Protein AF-A0A1J5ESA5-F1 (afdb_monomer_lite)

Secondary structure (DSSP, 8-state):
--EEEES-SS-SEEE-TT--S-EEESEEEE----GGGTTSS--SEEE-TT--S--EEES-EEES-SS-SEE-TT--S--EEES-EEESTT--TT--TT------SEE---TT-----EEES-EEES-SSEEEE-TT--S--EEES-EEESSSEEEEE--S-PPTT---EEES-EEES-SB--EE-TT-EEES-TTTTT----GGGBSB--GGGGGSPP-TTSPPP--SBTPBPTT-TTTT-SPP-SS--SSSSPPSSS-PPPS--------SPPPTT---------TT--PPPP--

Structure (mmCIF, N/CA/C/O backbone):
data_AF-A0A1J5ESA5-F1
#
_entry.id   AF-A0A1J5ESA5-F1
#
loop_
_atom_site.group_PDB
_atom_site.id
_atom_site.type_symbol
_atom_site.label_atom_id
_atom_site.label_alt_id
_atom_site.label_comp_id
_atom_site.label_asym_id
_atom_site.label_entity_id
_atom_site.label_seq_id
_atom_site.pdbx_PDB_ins_code
_atom_site.Cartn_x
_atom_site.Cartn_y
_atom_site.Cartn_z
_atom_site.occupancy
_atom_site.B_iso_or_equiv
_atom_site.auth_seq_id
_atom_site.auth_comp_id
_atom_site.auth_asym_id
_atom_site.auth_atom_id
_atom_site.pdbx_PDB_model_num
ATOM 1 N N . MET A 1 1 ? -15.479 -4.410 -13.260 1.00 64.00 1 MET A N 1
ATOM 2 C CA . MET A 1 1 ? -14.010 -4.238 -13.336 1.00 64.00 1 MET A CA 1
ATOM 3 C C . MET A 1 1 ? -13.746 -3.329 -14.510 1.00 64.00 1 MET A C 1
ATOM 5 O O . MET A 1 1 ? -14.294 -3.621 -15.567 1.00 64.00 1 MET A O 1
ATOM 9 N N . ASP A 1 2 ? -12.956 -2.273 -14.334 1.00 85.00 2 ASP A N 1
ATOM 10 C CA . ASP A 1 2 ? -12.770 -1.281 -15.403 1.00 85.00 2 ASP A CA 1
ATOM 11 C C . ASP A 1 2 ? -11.576 -1.636 -16.294 1.00 85.00 2 ASP A C 1
ATOM 13 O O . ASP A 1 2 ? -11.647 -1.475 -17.510 1.00 85.00 2 ASP A O 1
ATOM 17 N N . CYS A 1 3 ? -10.500 -2.177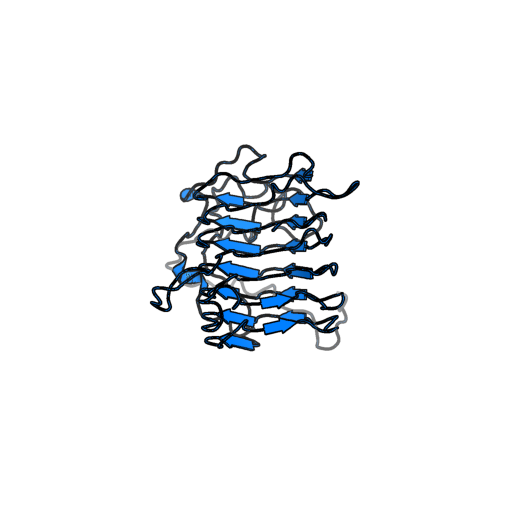 -15.712 1.00 94.00 3 CYS A N 1
ATOM 18 C CA . CYS A 1 3 ? -9.356 -2.680 -16.467 1.00 94.00 3 CYS A CA 1
ATOM 19 C C . CYS A 1 3 ? -8.572 -3.769 -15.716 1.00 94.00 3 CYS A C 1
ATOM 21 O O . CYS A 1 3 ? -8.687 -3.893 -14.496 1.00 94.00 3 CYS A O 1
ATOM 23 N N . ALA A 1 4 ? -7.797 -4.578 -16.446 1.00 97.81 4 ALA A N 1
ATOM 24 C CA . ALA A 1 4 ? -6.895 -5.570 -15.866 1.00 97.81 4 ALA A CA 1
ATOM 25 C C . ALA A 1 4 ? -5.585 -5.686 -16.660 1.00 97.81 4 ALA A C 1
ATOM 27 O O . ALA A 1 4 ? -5.620 -5.720 -17.889 1.00 97.81 4 ALA A O 1
ATOM 28 N N . PHE A 1 5 ? -4.454 -5.794 -15.958 1.00 98.69 5 PHE A N 1
ATOM 29 C CA . PHE A 1 5 ? -3.115 -5.954 -16.533 1.00 98.69 5 PHE A CA 1
ATOM 30 C C . PHE A 1 5 ? -2.434 -7.174 -15.916 1.00 98.69 5 PHE A C 1
ATOM 32 O O . PHE A 1 5 ? -1.975 -7.126 -14.778 1.00 98.69 5 PHE A O 1
ATOM 39 N N . PHE A 1 6 ? -2.391 -8.292 -16.632 1.00 98.56 6 PHE A N 1
ATOM 40 C CA . PHE A 1 6 ? -1.933 -9.540 -16.031 1.00 98.56 6 PHE A CA 1
ATOM 41 C C . PHE A 1 6 ? -1.111 -10.406 -16.967 1.00 98.56 6 PHE A C 1
ATOM 43 O O . PHE A 1 6 ? -1.233 -10.309 -18.186 1.00 98.56 6 PHE A O 1
ATOM 50 N N . GLU A 1 7 ? -0.275 -11.259 -16.368 1.00 98.38 7 GLU A N 1
ATOM 51 C CA . GLU A 1 7 ? 0.606 -12.197 -17.078 1.00 98.38 7 GLU A CA 1
ATOM 52 C C . GLU A 1 7 ? 1.533 -11.521 -18.107 1.00 98.38 7 GLU A C 1
ATOM 54 O O . GLU A 1 7 ? 2.023 -12.153 -19.052 1.00 98.38 7 GLU A O 1
ATOM 59 N N . ASN A 1 8 ? 1.825 -10.233 -17.896 1.00 98.75 8 ASN A N 1
ATOM 60 C CA . ASN A 1 8 ? 2.745 -9.472 -18.726 1.00 98.75 8 ASN A CA 1
ATOM 61 C C . ASN A 1 8 ? 4.198 -9.878 -18.457 1.00 98.75 8 ASN A C 1
ATOM 63 O O . ASN A 1 8 ? 4.533 -10.494 -17.444 1.00 98.75 8 ASN A O 1
ATOM 67 N N . ARG A 1 9 ? 5.080 -9.523 -19.398 1.00 98.38 9 ARG A N 1
ATOM 68 C CA . ARG A 1 9 ? 6.529 -9.794 -19.328 1.00 98.38 9 ARG A CA 1
ATOM 69 C C . ARG A 1 9 ? 7.331 -8.682 -18.634 1.00 98.38 9 ARG A C 1
ATOM 71 O O . ARG A 1 9 ? 8.553 -8.640 -18.767 1.00 98.38 9 ARG A O 1
ATOM 78 N N . ASN A 1 10 ? 6.626 -7.763 -17.982 1.00 98.62 10 ASN A N 1
ATOM 79 C CA . ASN A 1 10 ? 7.115 -6.687 -17.126 1.00 98.62 10 ASN A CA 1
ATOM 80 C C . ASN A 1 10 ? 5.923 -6.139 -16.309 1.00 98.62 10 ASN A C 1
ATOM 82 O O . ASN A 1 10 ? 4.844 -6.729 -16.383 1.00 98.62 10 ASN A O 1
ATOM 86 N N . THR A 1 11 ? 6.095 -5.029 -15.587 1.00 98.88 11 THR A N 1
ATOM 87 C CA . THR A 1 11 ? 5.041 -4.325 -14.839 1.00 98.88 11 THR A CA 1
ATOM 88 C C . THR A 1 11 ? 3.732 -4.197 -15.619 1.00 98.88 11 THR A C 1
ATOM 90 O O . THR A 1 11 ? 3.741 -3.878 -16.810 1.00 98.88 11 THR A O 1
ATOM 93 N N . GLY A 1 12 ? 2.602 -4.451 -14.951 1.00 98.88 12 GLY A N 1
ATOM 94 C CA . GLY A 1 12 ? 1.285 -4.477 -15.594 1.00 98.88 12 GLY A CA 1
ATOM 95 C C . GLY A 1 12 ? 0.857 -3.125 -16.171 1.00 98.88 12 GLY A C 1
ATOM 96 O O . GLY A 1 12 ? 0.524 -3.033 -17.353 1.00 98.88 12 GLY A O 1
ATOM 97 N N . LEU A 1 13 ? 0.893 -2.070 -15.354 1.00 98.81 13 LEU A N 1
ATOM 98 C CA . LEU A 1 13 ? 0.733 -0.684 -15.803 1.00 98.81 13 LEU A CA 1
ATOM 99 C C . LEU A 1 13 ? 1.814 0.184 -15.172 1.00 98.81 13 LEU A C 1
ATOM 101 O O . LEU A 1 13 ? 1.932 0.242 -13.951 1.00 98.81 13 LEU A O 1
ATOM 105 N N . GLU A 1 14 ? 2.557 0.903 -16.005 1.00 98.88 14 GLU A N 1
ATOM 106 C CA . GLU A 1 14 ? 3.590 1.843 -15.577 1.00 98.88 14 GLU A CA 1
ATOM 107 C C . GLU A 1 14 ? 3.231 3.258 -16.048 1.00 98.88 14 GLU A C 1
ATOM 109 O O . GLU A 1 14 ? 2.870 3.462 -17.211 1.00 98.88 14 GLU A O 1
ATOM 114 N N . ILE A 1 15 ? 3.324 4.233 -15.144 1.00 98.81 15 ILE A N 1
ATOM 115 C CA . ILE A 1 15 ? 3.232 5.660 -15.454 1.00 98.81 15 ILE A CA 1
ATOM 116 C C . ILE A 1 15 ? 4.636 6.225 -15.282 1.00 98.81 15 ILE A C 1
ATOM 118 O O . ILE A 1 15 ? 5.195 6.181 -14.193 1.00 98.81 15 ILE A O 1
ATOM 122 N N . ASN A 1 16 ? 5.205 6.725 -16.375 1.00 98.25 16 ASN A N 1
ATOM 123 C CA . ASN A 1 16 ? 6.588 7.184 -16.462 1.00 98.25 16 ASN A CA 1
ATOM 124 C C . ASN A 1 16 ? 6.692 8.236 -17.586 1.00 98.25 16 ASN A C 1
ATOM 126 O O . ASN A 1 16 ? 5.711 8.503 -18.288 1.00 98.25 16 ASN A O 1
ATOM 130 N N . LYS A 1 17 ? 7.869 8.836 -17.788 1.00 98.31 17 LYS A N 1
ATOM 131 C CA . LYS A 1 17 ? 8.199 9.737 -18.910 1.00 98.31 17 LYS A CA 1
ATOM 132 C C . LYS A 1 17 ? 7.205 10.889 -19.090 1.00 98.31 17 LYS A C 1
ATOM 134 O O . LYS A 1 17 ? 6.765 11.186 -20.200 1.00 98.31 17 LYS A O 1
ATOM 139 N N . GLY A 1 18 ? 6.860 11.538 -17.983 1.00 98.19 18 GLY A N 1
ATOM 140 C CA . GLY A 1 18 ? 5.991 12.709 -17.928 1.00 98.19 18 GLY A CA 1
ATOM 141 C C . GLY A 1 18 ? 4.496 12.406 -17.836 1.00 98.19 18 GLY A C 1
ATOM 142 O O . GLY A 1 18 ? 3.709 13.351 -17.781 1.00 98.19 18 GLY A O 1
ATOM 143 N N . GLY A 1 19 ? 4.082 11.132 -17.794 1.00 98.62 19 GLY A N 1
ATOM 144 C CA . GLY A 1 19 ? 2.693 10.760 -17.511 1.00 98.62 19 GLY A CA 1
ATOM 145 C C . GLY A 1 19 ? 2.229 11.346 -16.173 1.00 98.62 19 GLY A C 1
ATOM 146 O O . GLY A 1 19 ? 2.874 11.135 -15.149 1.00 98.62 19 GLY A O 1
ATOM 147 N N . ASN A 1 20 ? 1.151 12.127 -16.191 1.00 98.56 20 ASN A N 1
ATOM 148 C CA . ASN A 1 20 ? 0.685 12.927 -15.057 1.00 98.56 20 ASN A CA 1
ATOM 149 C C . ASN A 1 20 ? -0.849 12.977 -15.019 1.00 98.56 20 ASN A C 1
ATOM 151 O O . ASN A 1 20 ? -1.498 12.626 -16.007 1.00 98.56 20 ASN A O 1
ATOM 155 N N . HIS A 1 21 ? -1.421 13.391 -13.885 1.00 98.56 21 HIS A N 1
ATOM 156 C CA . HIS A 1 21 ? -2.869 13.506 -13.641 1.00 98.56 21 HIS A CA 1
ATOM 157 C C . HIS A 1 21 ? -3.676 12.269 -14.075 1.00 98.56 21 HIS A C 1
ATOM 159 O O . HIS A 1 21 ? -4.832 12.368 -14.495 1.00 98.56 21 HIS A O 1
ATOM 165 N N . THR A 1 22 ? -3.060 11.089 -13.999 1.00 98.50 22 THR A N 1
ATOM 166 C CA . THR A 1 22 ? -3.684 9.836 -14.413 1.00 98.50 22 THR A CA 1
ATOM 167 C C . THR A 1 22 ? -4.435 9.231 -13.237 1.00 98.50 22 THR A C 1
ATOM 169 O O . THR A 1 22 ? -3.852 8.946 -12.191 1.00 98.50 22 THR A O 1
ATOM 172 N N . LEU A 1 23 ? -5.735 9.006 -13.420 1.00 98.62 23 LEU A N 1
ATOM 173 C CA . LEU A 1 23 ? -6.562 8.255 -12.483 1.00 98.62 23 LEU A CA 1
ATOM 174 C C . LEU A 1 23 ? -6.672 6.802 -12.949 1.00 98.62 23 LEU A C 1
ATOM 176 O O . LEU A 1 23 ? -7.347 6.512 -13.937 1.00 98.62 23 LEU A O 1
ATOM 180 N N . VAL A 1 24 ? -6.069 5.888 -12.197 1.00 98.75 24 VAL A N 1
ATOM 181 C CA . VAL A 1 24 ? -6.267 4.445 -12.355 1.00 98.75 24 VAL A CA 1
ATOM 182 C C . VAL A 1 24 ? -7.304 4.007 -11.329 1.00 98.75 24 VAL A C 1
ATOM 184 O O . VAL A 1 24 ? -7.075 4.091 -10.125 1.00 98.75 24 VAL A O 1
ATOM 187 N N . LYS A 1 25 ? -8.478 3.572 -11.787 1.00 98.25 25 LYS A N 1
ATOM 188 C CA . LYS A 1 25 ? -9.606 3.270 -10.903 1.00 98.25 25 LYS A CA 1
ATOM 189 C C . LYS A 1 25 ? -10.172 1.886 -11.177 1.00 98.25 25 LYS A C 1
ATOM 191 O O . LYS A 1 25 ? -10.423 1.552 -12.327 1.00 98.25 25 LYS A O 1
ATOM 196 N N . ARG A 1 26 ? -10.427 1.116 -10.112 1.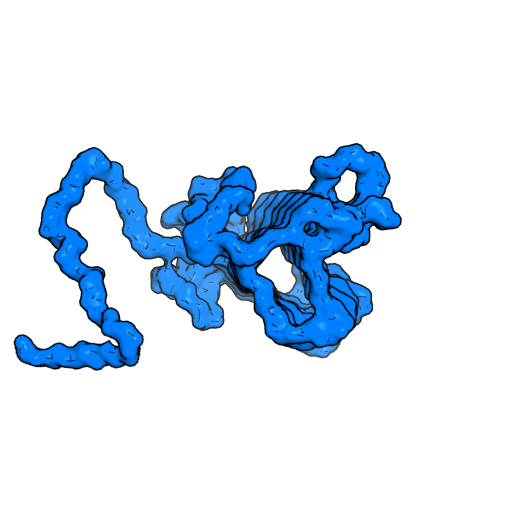00 98.19 26 ARG A N 1
ATOM 197 C CA . ARG A 1 26 ? -11.076 -0.210 -10.166 1.00 98.19 26 ARG A CA 1
ATOM 198 C C . ARG A 1 26 ? -10.387 -1.190 -11.117 1.00 98.19 26 ARG A C 1
ATOM 200 O O . ARG A 1 26 ? -11.051 -1.968 -11.815 1.00 98.19 26 ARG A O 1
ATOM 207 N N . CYS A 1 27 ? -9.058 -1.151 -11.117 1.00 98.56 27 CYS A N 1
ATOM 208 C CA . CYS A 1 27 ? -8.242 -2.012 -11.953 1.00 98.56 27 CYS A CA 1
ATOM 209 C C . CYS A 1 27 ? -7.492 -3.070 -11.153 1.00 98.56 27 CYS A C 1
ATOM 211 O O . CYS A 1 27 ? -7.135 -2.873 -9.991 1.00 98.56 27 CYS A O 1
ATOM 213 N N . ASP A 1 28 ? -7.266 -4.202 -11.802 1.00 98.88 28 ASP A N 1
ATOM 214 C CA . ASP A 1 28 ? -6.541 -5.338 -11.250 1.00 98.88 28 ASP A CA 1
ATOM 215 C C . ASP A 1 28 ? -5.210 -5.513 -11.984 1.00 98.88 28 ASP A C 1
ATOM 217 O O . ASP A 1 28 ? -5.168 -5.427 -13.208 1.00 98.88 28 ASP A O 1
ATOM 221 N N . SER A 1 29 ? -4.117 -5.760 -11.267 1.00 98.88 29 SER A N 1
ATOM 222 C CA . SER A 1 29 ? -2.824 -6.053 -11.888 1.00 98.88 29 SER A CA 1
ATOM 223 C C . SER A 1 29 ? -2.136 -7.224 -11.206 1.00 98.88 29 SER A C 1
ATOM 225 O O . SER A 1 29 ? -1.842 -7.162 -10.011 1.00 98.88 29 SER A O 1
ATOM 227 N N . TYR A 1 30 ? -1.939 -8.328 -11.924 1.00 98.88 30 TYR A N 1
ATOM 228 C CA . TYR A 1 30 ? -1.552 -9.578 -11.277 1.00 98.88 30 TYR A CA 1
ATOM 229 C C . TYR A 1 30 ? -0.723 -10.517 -12.135 1.00 98.88 30 TYR A C 1
ATOM 231 O O . TYR A 1 30 ? -0.843 -10.552 -13.356 1.00 98.88 30 TYR A O 1
ATOM 239 N N . ARG A 1 31 ? 0.090 -11.349 -11.477 1.00 98.75 31 ARG A N 1
ATOM 240 C CA . ARG A 1 31 ? 0.927 -12.365 -12.141 1.00 98.75 31 ARG A CA 1
ATOM 241 C C . ARG A 1 31 ? 1.825 -11.806 -13.241 1.00 98.75 31 ARG A C 1
ATOM 243 O O . ARG A 1 31 ? 2.158 -12.509 -14.193 1.00 98.75 31 ARG A O 1
ATOM 250 N N . ASN A 1 32 ? 2.220 -10.546 -13.124 1.00 98.94 32 ASN A N 1
ATOM 251 C CA . ASN A 1 32 ? 3.225 -9.969 -13.999 1.00 98.94 32 ASN A CA 1
ATOM 252 C C . ASN A 1 32 ? 4.607 -10.487 -13.575 1.00 98.94 32 ASN A C 1
ATOM 254 O O . ASN A 1 32 ? 4.893 -10.583 -12.383 1.00 98.94 32 ASN A O 1
ATOM 258 N N . TYR A 1 33 ? 5.435 -10.875 -14.545 1.00 98.81 33 TYR A N 1
ATOM 259 C CA . TYR A 1 33 ? 6.772 -11.423 -14.302 1.00 98.81 33 TYR A CA 1
ATOM 260 C C . TYR A 1 33 ? 7.723 -10.995 -15.408 1.00 98.81 33 TYR A C 1
ATOM 262 O O . TYR A 1 33 ? 7.420 -11.189 -16.586 1.00 98.81 33 TYR A O 1
ATOM 270 N N . ASP A 1 34 ? 8.901 -10.483 -15.059 1.00 98.00 34 ASP A N 1
ATOM 271 C CA . ASP A 1 34 ? 9.949 -10.174 -16.024 1.00 98.00 34 ASP A CA 1
ATOM 272 C C . ASP A 1 34 ? 11.026 -11.280 -16.058 1.00 98.00 34 ASP A C 1
ATOM 274 O O . ASP A 1 34 ? 11.839 -11.422 -15.146 1.00 98.00 34 ASP A O 1
ATOM 278 N N . PRO A 1 35 ? 11.138 -12.060 -17.149 1.00 96.94 35 PRO A N 1
ATOM 279 C CA . PRO A 1 35 ? 12.236 -13.019 -17.284 1.00 96.94 35 PRO A CA 1
ATOM 280 C C . PRO A 1 35 ? 13.607 -12.340 -17.356 1.00 96.94 35 PRO A C 1
ATOM 282 O O . PRO A 1 35 ? 14.626 -12.952 -17.047 1.00 96.94 35 PRO A O 1
ATOM 285 N N . LYS A 1 36 ? 13.638 -11.071 -17.785 1.00 97.12 36 LYS A N 1
ATOM 286 C CA . LYS A 1 36 ? 14.870 -10.316 -18.026 1.00 97.12 36 LYS A CA 1
ATOM 287 C C . LYS A 1 36 ? 15.692 -10.122 -16.751 1.00 97.12 36 LYS A C 1
ATOM 289 O O . LYS A 1 36 ? 16.917 -10.150 -16.846 1.00 97.12 36 LYS A O 1
ATOM 294 N N . LYS A 1 37 ? 15.051 -9.920 -15.596 1.00 97.69 37 LYS A N 1
ATOM 295 C CA . LYS A 1 37 ? 15.727 -9.791 -14.300 1.00 97.69 37 LYS A CA 1
ATOM 296 C C . LYS A 1 37 ? 15.252 -10.828 -13.281 1.00 97.69 37 LYS A C 1
ATOM 298 O O . LYS A 1 37 ? 15.320 -10.591 -12.083 1.00 97.69 37 LYS A O 1
ATOM 303 N N . GLY A 1 38 ? 14.773 -11.984 -13.741 1.00 97.62 38 GLY A N 1
ATOM 304 C CA . GLY A 1 38 ? 14.373 -13.064 -12.836 1.00 97.62 38 GLY A CA 1
ATOM 305 C C . GLY A 1 38 ? 13.170 -12.718 -11.950 1.00 97.62 38 GLY A C 1
ATOM 306 O O . GLY A 1 38 ? 12.986 -13.345 -10.910 1.00 97.62 38 GLY A O 1
ATOM 307 N N . GLY A 1 39 ? 12.339 -11.755 -12.351 1.00 98.31 39 GLY A N 1
ATOM 308 C CA . GLY A 1 39 ? 11.175 -11.302 -11.595 1.00 98.31 39 GLY A CA 1
ATOM 309 C C . GLY A 1 39 ? 11.422 -10.112 -10.666 1.00 98.31 39 GLY A C 1
ATOM 310 O O . GLY A 1 39 ? 10.511 -9.754 -9.930 1.00 98.31 39 GLY A O 1
ATOM 311 N N . SER A 1 40 ? 12.613 -9.505 -10.672 1.00 98.25 40 SER A N 1
ATOM 312 C CA . SER A 1 40 ? 12.962 -8.365 -9.805 1.00 98.25 40 SER A CA 1
ATOM 313 C C . SER A 1 40 ? 12.613 -6.989 -10.408 1.00 98.25 40 SER A C 1
ATOM 315 O O . SER A 1 40 ? 13.370 -6.030 -10.224 1.00 98.25 40 SER A O 1
ATOM 317 N N . MET A 1 41 ? 11.599 -6.916 -11.274 1.00 98.38 41 MET A N 1
ATOM 318 C CA . MET A 1 41 ? 11.168 -5.662 -11.904 1.00 98.38 41 MET A CA 1
ATOM 319 C C . MET A 1 41 ? 9.672 -5.600 -12.223 1.00 98.38 41 MET A C 1
ATOM 321 O O . MET A 1 41 ? 9.144 -4.499 -12.326 1.00 98.38 41 MET A O 1
ATOM 325 N N . ALA A 1 42 ? 8.989 -6.730 -12.438 1.00 98.75 42 ALA A N 1
ATOM 326 C CA . ALA A 1 42 ? 7.580 -6.703 -12.815 1.00 98.75 42 ALA A CA 1
ATOM 327 C C . ALA A 1 42 ? 6.642 -6.513 -11.616 1.00 98.75 42 ALA A C 1
ATOM 329 O O . ALA A 1 42 ? 6.337 -7.457 -10.881 1.00 98.75 42 ALA A O 1
ATOM 330 N N . ASP A 1 43 ? 6.113 -5.300 -11.504 1.00 98.94 43 ASP A N 1
ATOM 331 C CA . ASP A 1 43 ? 5.126 -4.923 -10.496 1.00 98.94 43 ASP A CA 1
ATOM 332 C C . ASP A 1 43 ? 3.684 -5.081 -10.984 1.00 98.94 43 ASP A C 1
ATOM 334 O O . ASP A 1 43 ? 3.389 -5.283 -12.169 1.00 98.94 43 ASP A O 1
ATOM 338 N N . GLY A 1 44 ? 2.743 -4.886 -10.064 1.00 98.94 44 GLY A N 1
ATOM 339 C CA . GLY A 1 44 ? 1.359 -4.611 -10.421 1.00 98.94 44 GLY A CA 1
ATOM 340 C C . GLY A 1 44 ? 1.222 -3.241 -11.094 1.00 98.94 44 GLY A C 1
ATOM 341 O O . GLY A 1 44 ? 0.867 -3.147 -12.275 1.00 98.94 44 GLY A O 1
ATOM 342 N N . PHE A 1 45 ? 1.508 -2.182 -10.339 1.00 98.94 45 PHE A N 1
ATOM 343 C CA . PHE A 1 45 ? 1.397 -0.792 -10.779 1.00 98.94 45 PHE A CA 1
ATOM 344 C C . PHE A 1 45 ? 2.679 -0.010 -10.475 1.00 98.94 45 PHE A C 1
ATOM 346 O O . PHE A 1 45 ? 3.122 0.026 -9.333 1.00 98.94 45 PHE A O 1
ATOM 353 N N . GLY A 1 46 ? 3.234 0.669 -11.478 1.00 98.81 46 GLY A N 1
ATOM 354 C CA . GLY A 1 46 ? 4.473 1.439 -11.353 1.00 98.81 46 GLY A CA 1
ATOM 355 C C . GLY A 1 46 ? 4.308 2.927 -11.669 1.00 98.81 46 GLY A C 1
ATOM 356 O O . GLY A 1 46 ? 4.647 3.331 -12.780 1.00 98.81 46 GLY A O 1
ATOM 357 N N . PRO A 1 47 ? 3.775 3.767 -10.767 1.00 98.75 47 PRO A N 1
ATOM 358 C CA . PRO A 1 47 ? 3.880 5.223 -10.877 1.00 98.75 47 PRO A CA 1
ATOM 359 C C . PRO A 1 47 ? 5.270 5.681 -10.411 1.00 98.75 47 PRO A C 1
ATOM 361 O O . PRO A 1 47 ? 5.429 6.093 -9.264 1.00 98.75 47 PRO A O 1
ATOM 364 N N . LYS A 1 48 ? 6.286 5.554 -11.270 1.00 98.75 48 LYS A N 1
ATOM 365 C CA . LYS A 1 48 ? 7.699 5.610 -10.863 1.00 98.75 48 LYS A CA 1
ATOM 366 C C . LYS A 1 48 ? 8.580 6.421 -11.807 1.00 98.75 48 LYS A C 1
ATOM 368 O O . LYS A 1 48 ? 8.139 6.899 -12.854 1.00 98.75 48 LYS A O 1
ATOM 373 N N . GLU A 1 49 ? 9.840 6.564 -11.413 1.00 98.62 49 GLU A N 1
ATOM 374 C CA . GLU A 1 49 ? 10.898 7.241 -12.151 1.00 98.62 49 GLU A CA 1
ATOM 375 C C . GLU A 1 49 ? 10.452 8.651 -12.591 1.00 98.62 49 GLU A C 1
ATOM 377 O O . GLU A 1 49 ? 10.095 9.511 -11.781 1.00 98.62 49 GLU A O 1
ATOM 382 N N . THR A 1 50 ? 10.412 8.890 -13.902 1.00 98.56 50 THR A N 1
ATOM 383 C CA . THR A 1 50 ? 10.155 10.207 -14.494 1.00 98.56 50 THR A CA 1
ATOM 384 C C . THR A 1 50 ? 8.670 10.497 -14.724 1.00 98.56 50 THR A C 1
ATOM 386 O O . THR A 1 50 ? 8.329 11.251 -15.637 1.00 98.56 50 THR A O 1
ATOM 389 N N . GLN A 1 51 ? 7.759 9.896 -13.950 1.00 98.75 51 GLN A N 1
ATOM 390 C CA . GLN A 1 51 ? 6.353 10.323 -13.935 1.00 98.75 51 GLN A CA 1
ATOM 391 C C . GLN A 1 51 ? 6.217 11.820 -13.601 1.00 98.75 51 GLN A C 1
ATOM 393 O O . GLN A 1 51 ? 7.113 12.424 -13.017 1.00 98.75 51 GLN A O 1
ATOM 398 N N . GLY A 1 52 ? 5.084 12.414 -13.967 1.00 98.75 52 GLY A N 1
ATOM 399 C CA . GLY A 1 52 ? 4.696 13.742 -13.498 1.00 98.75 52 GLY A CA 1
ATOM 400 C C . GLY A 1 52 ? 3.635 13.686 -12.394 1.00 98.75 52 GLY A C 1
ATOM 401 O O . GLY A 1 52 ? 3.116 12.625 -12.057 1.00 98.75 52 GLY A O 1
ATOM 402 N N . ALA A 1 53 ? 3.298 14.856 -11.855 1.00 98.56 53 ALA A N 1
ATOM 403 C CA . ALA A 1 53 ? 2.419 15.021 -10.698 1.00 98.56 53 ALA A CA 1
ATOM 404 C C . ALA A 1 53 ? 0.985 14.478 -10.869 1.00 98.56 53 ALA A C 1
ATOM 406 O O . ALA A 1 53 ? 0.447 14.372 -11.973 1.00 98.56 53 ALA A O 1
ATOM 407 N N . GLY A 1 54 ? 0.306 14.248 -9.741 1.00 98.50 54 GLY A N 1
ATOM 408 C CA . GLY A 1 54 ? -1.154 14.099 -9.691 1.00 98.50 54 GLY A CA 1
ATOM 409 C C . GLY A 1 54 ? -1.687 12.715 -10.063 1.00 98.50 54 GLY A C 1
ATOM 410 O O . GLY A 1 54 ? -2.890 12.568 -10.286 1.00 98.50 54 GLY A O 1
ATOM 411 N N . ASN A 1 55 ? -0.823 11.703 -10.143 1.00 98.88 55 ASN A N 1
ATOM 412 C CA . ASN A 1 55 ? -1.246 10.329 -10.398 1.00 98.88 55 ASN A CA 1
ATOM 413 C C . ASN A 1 55 ? -1.940 9.733 -9.166 1.00 98.88 55 ASN A C 1
ATOM 415 O O . ASN A 1 55 ? -1.492 9.901 -8.027 1.00 98.88 55 ASN A O 1
ATOM 419 N N . LYS A 1 56 ? -3.053 9.034 -9.402 1.00 98.88 56 LYS A N 1
ATOM 420 C CA . LYS A 1 56 ? -3.921 8.514 -8.346 1.00 98.88 56 LYS A CA 1
ATOM 421 C C . LYS A 1 56 ? -4.434 7.115 -8.667 1.00 98.88 56 LYS A C 1
ATOM 423 O O . LYS A 1 56 ? -4.877 6.854 -9.785 1.00 98.88 56 LYS A O 1
ATOM 428 N N . PHE A 1 57 ? -4.445 6.247 -7.660 1.00 98.94 57 PHE A N 1
ATOM 429 C CA . PHE A 1 57 ? -4.950 4.877 -7.742 1.00 98.94 57 PHE A CA 1
ATOM 430 C C . PHE A 1 57 ? -6.109 4.702 -6.762 1.00 98.94 57 PHE A C 1
ATOM 432 O O . PHE A 1 57 ? -5.966 5.015 -5.585 1.00 98.94 57 PHE A O 1
ATOM 439 N N . VAL A 1 58 ? -7.267 4.235 -7.234 1.00 98.81 58 VAL A N 1
ATOM 440 C CA . VAL A 1 58 ? -8.481 4.118 -6.407 1.00 98.81 58 VAL A CA 1
ATOM 441 C C . VAL A 1 58 ? -9.146 2.766 -6.611 1.00 98.81 58 VAL A C 1
ATOM 443 O O . VAL A 1 58 ? -9.515 2.417 -7.734 1.00 98.81 58 VAL A O 1
ATOM 446 N N . GLN A 1 59 ? -9.376 2.024 -5.528 1.00 98.50 59 GLN A N 1
ATOM 447 C CA . GLN A 1 59 ? -9.987 0.691 -5.570 1.00 98.50 59 GLN A CA 1
ATOM 448 C C . GLN A 1 59 ? -9.266 -0.304 -6.491 1.00 98.50 59 GLN A C 1
ATOM 450 O O . GLN A 1 59 ? -9.899 -1.145 -7.143 1.00 98.50 59 GLN A O 1
ATOM 455 N N . CYS A 1 60 ? -7.943 -0.210 -6.577 1.00 98.88 60 CYS A N 1
ATOM 456 C CA . CYS A 1 60 ? -7.120 -1.118 -7.366 1.00 98.88 60 CYS A CA 1
ATOM 457 C C . CYS A 1 60 ? -6.708 -2.348 -6.544 1.00 98.88 60 CYS A C 1
ATOM 459 O O . CYS A 1 60 ? -6.645 -2.285 -5.318 1.00 98.88 60 CYS A O 1
ATOM 461 N N . ARG A 1 61 ? -6.426 -3.475 -7.205 1.00 98.94 61 ARG A N 1
ATOM 462 C CA . ARG A 1 61 ? -5.837 -4.660 -6.556 1.00 98.94 61 ARG A CA 1
ATOM 463 C C . ARG A 1 61 ? -4.578 -5.084 -7.297 1.00 98.94 61 ARG A C 1
ATOM 465 O O . ARG A 1 61 ? -4.623 -5.230 -8.515 1.00 98.94 61 ARG A O 1
ATOM 472 N N . ALA A 1 62 ? -3.490 -5.314 -6.574 1.00 98.94 62 ALA A N 1
ATOM 473 C CA . ALA A 1 62 ? -2.242 -5.827 -7.117 1.00 98.94 62 ALA A CA 1
ATOM 474 C C . ALA A 1 62 ? -1.820 -7.105 -6.389 1.00 98.94 62 ALA A C 1
ATOM 476 O O . ALA A 1 62 ? -1.601 -7.071 -5.176 1.00 98.94 62 ALA A O 1
ATOM 477 N N . TRP A 1 63 ? -1.728 -8.235 -7.094 1.00 98.94 63 TRP A N 1
ATOM 478 C CA . TRP A 1 63 ? -1.376 -9.492 -6.434 1.00 98.94 63 TRP A CA 1
ATOM 479 C C . TRP A 1 63 ? -0.568 -10.467 -7.266 1.00 98.94 63 TRP A C 1
ATOM 481 O O . TRP A 1 63 ? -0.692 -10.519 -8.485 1.00 98.94 63 TRP A O 1
ATOM 491 N N . GLU A 1 64 ? 0.224 -11.298 -6.588 1.00 98.88 64 GLU A N 1
ATOM 492 C CA . GLU A 1 64 ? 1.033 -12.343 -7.234 1.00 98.88 64 GLU A CA 1
ATOM 493 C C . GLU A 1 64 ? 1.954 -11.796 -8.342 1.00 98.88 64 GLU A C 1
ATOM 495 O O . GLU A 1 64 ? 2.379 -12.550 -9.215 1.00 98.88 64 GLU A O 1
ATOM 500 N N . ASN A 1 65 ? 2.261 -10.492 -8.332 1.00 98.94 65 ASN A N 1
ATOM 501 C CA . ASN A 1 65 ? 3.282 -9.911 -9.198 1.00 98.94 65 ASN A CA 1
ATOM 502 C C . ASN A 1 65 ? 4.657 -10.332 -8.695 1.00 98.94 65 ASN A C 1
ATOM 504 O O . ASN A 1 65 ? 4.833 -10.586 -7.500 1.00 98.94 65 ASN A O 1
ATOM 508 N N . SER A 1 66 ? 5.618 -10.461 -9.603 1.00 98.88 66 SER A N 1
ATOM 509 C CA . SER A 1 66 ? 6.910 -11.020 -9.243 1.00 98.88 66 SER A CA 1
ATOM 510 C C . SER A 1 66 ? 7.728 -10.097 -8.360 1.00 98.88 66 SER A C 1
ATOM 512 O O . SER A 1 66 ? 8.409 -10.629 -7.498 1.00 98.88 66 SER A O 1
ATOM 514 N N . ASP A 1 67 ? 7.649 -8.775 -8.538 1.00 98.88 67 ASP A N 1
ATOM 515 C CA . ASP A 1 67 ? 8.391 -7.822 -7.711 1.00 98.88 67 ASP A CA 1
ATOM 516 C C . ASP A 1 67 ? 7.500 -7.214 -6.618 1.00 98.88 67 ASP A C 1
ATOM 518 O O . ASP A 1 67 ? 7.414 -7.797 -5.535 1.00 98.88 67 ASP A O 1
ATOM 522 N N . ASP A 1 68 ? 6.772 -6.125 -6.890 1.00 98.94 68 ASP A N 1
ATOM 523 C CA . ASP A 1 68 ? 5.896 -5.484 -5.901 1.00 98.94 68 ASP A CA 1
ATOM 524 C C . ASP A 1 68 ? 4.451 -5.292 -6.383 1.00 98.94 68 ASP A C 1
ATOM 526 O O . ASP A 1 68 ? 4.112 -5.416 -7.561 1.00 98.94 68 ASP A O 1
ATOM 530 N N . GLY A 1 69 ? 3.543 -4.994 -5.452 1.00 98.94 69 GLY A N 1
ATOM 531 C CA . GLY A 1 69 ? 2.165 -4.643 -5.797 1.00 98.94 69 GLY A CA 1
ATOM 532 C C . GLY A 1 69 ? 2.080 -3.262 -6.447 1.00 98.94 69 GLY A C 1
ATOM 533 O O . GLY A 1 69 ? 1.601 -3.118 -7.574 1.00 98.94 69 GLY A O 1
ATOM 534 N N . PHE A 1 70 ? 2.562 -2.255 -5.724 1.00 98.94 70 PHE A N 1
ATOM 535 C CA . PHE A 1 70 ? 2.717 -0.878 -6.181 1.00 98.94 70 PHE A CA 1
ATOM 536 C C . PHE A 1 70 ? 4.158 -0.447 -5.949 1.00 98.94 70 PHE A C 1
ATOM 538 O O . PHE A 1 70 ? 4.674 -0.680 -4.858 1.00 98.94 70 PHE A O 1
ATOM 545 N N . ASP A 1 71 ? 4.766 0.215 -6.928 1.00 98.94 71 ASP A N 1
ATOM 546 C CA . ASP A 1 71 ? 6.130 0.723 -6.806 1.00 98.94 71 ASP A CA 1
ATOM 547 C C . ASP A 1 71 ? 6.251 2.161 -7.329 1.00 98.94 71 ASP A C 1
ATOM 549 O O . ASP A 1 71 ? 6.064 2.417 -8.520 1.00 98.94 71 ASP A O 1
ATOM 553 N N . ALA A 1 72 ? 6.578 3.087 -6.425 1.00 98.62 72 ALA A N 1
ATOM 554 C CA . ALA A 1 72 ? 6.836 4.501 -6.694 1.00 98.62 72 ALA A CA 1
ATOM 555 C C . ALA A 1 72 ? 8.338 4.857 -6.739 1.00 98.62 72 ALA A C 1
ATOM 557 O O . ALA A 1 72 ? 8.720 5.999 -6.474 1.00 98.62 72 ALA A O 1
ATOM 558 N N . TYR A 1 73 ? 9.196 3.880 -7.047 1.00 98.62 73 TYR A N 1
ATOM 559 C CA . TYR A 1 73 ? 10.652 4.014 -7.093 1.00 98.62 73 TYR A CA 1
ATOM 560 C C . TYR A 1 73 ? 11.141 5.265 -7.834 1.00 98.62 73 TYR A C 1
ATOM 562 O O . TYR A 1 73 ? 10.697 5.569 -8.937 1.00 98.62 73 TYR A O 1
ATOM 570 N N . GLU A 1 74 ? 12.119 5.955 -7.244 1.00 97.50 74 GLU A N 1
ATOM 571 C CA . GLU A 1 74 ? 12.904 7.011 -7.897 1.00 97.50 74 GLU A CA 1
ATOM 572 C C . GLU A 1 74 ? 12.070 8.159 -8.503 1.00 97.50 74 GLU A C 1
ATOM 574 O O . GLU A 1 74 ? 12.391 8.699 -9.560 1.00 97.50 74 GLU A O 1
ATOM 579 N N . SER A 1 75 ? 11.000 8.572 -7.825 1.00 98.50 75 SER A N 1
ATOM 580 C CA . SER A 1 75 ? 10.187 9.712 -8.249 1.00 98.50 75 SER A CA 1
ATOM 581 C C . SER A 1 75 ? 10.012 10.726 -7.119 1.00 98.50 75 SER A C 1
ATOM 583 O O . SER A 1 75 ? 9.740 10.312 -5.996 1.00 98.50 75 SER A O 1
ATOM 585 N N . PRO A 1 76 ? 10.138 12.044 -7.377 1.00 98.31 76 PRO A N 1
ATOM 586 C CA . PRO A 1 76 ? 9.813 13.077 -6.392 1.00 98.31 76 PRO A CA 1
ATOM 587 C C . PRO A 1 76 ? 8.311 13.403 -6.356 1.00 98.31 76 PRO A C 1
ATOM 589 O O . PRO A 1 76 ? 7.859 14.173 -5.509 1.00 98.31 76 PRO A O 1
ATOM 592 N N . GLU A 1 77 ? 7.536 12.869 -7.303 1.00 98.69 77 GLU A N 1
ATOM 593 C CA . GLU A 1 77 ? 6.128 13.207 -7.462 1.00 98.69 77 GLU A CA 1
ATOM 594 C C . GLU A 1 77 ? 5.257 12.439 -6.470 1.00 98.69 77 GLU A C 1
ATOM 596 O O . GLU A 1 77 ? 5.344 11.217 -6.324 1.00 98.69 77 GLU A O 1
ATOM 601 N N . THR A 1 78 ? 4.363 13.167 -5.802 1.00 98.62 78 THR A N 1
ATOM 602 C CA . THR A 1 78 ? 3.389 12.564 -4.896 1.00 98.62 78 THR A CA 1
ATOM 603 C C . THR A 1 78 ? 2.417 11.675 -5.669 1.00 98.62 78 THR A C 1
ATOM 605 O O . THR A 1 78 ? 1.850 12.061 -6.693 1.00 98.62 78 THR A O 1
ATOM 608 N N . VAL A 1 79 ? 2.162 10.502 -5.092 1.00 98.88 79 VAL A N 1
ATOM 609 C CA . VAL A 1 79 ? 1.160 9.535 -5.549 1.00 98.88 79 VAL A CA 1
ATOM 610 C C . VAL A 1 79 ? 0.161 9.336 -4.421 1.00 98.88 79 VAL A C 1
ATOM 612 O O . VAL A 1 79 ? 0.554 9.197 -3.260 1.00 98.88 79 VAL A O 1
ATOM 615 N N . VAL A 1 80 ? -1.123 9.316 -4.773 1.00 98.94 80 VAL A N 1
ATOM 616 C CA . VAL A 1 80 ? -2.217 9.031 -3.838 1.00 98.94 80 VAL A CA 1
ATOM 617 C C . VAL A 1 80 ? -2.819 7.670 -4.170 1.00 98.94 80 VAL A C 1
ATOM 619 O O . VAL A 1 80 ? -3.203 7.416 -5.313 1.00 98.94 80 VAL A O 1
ATOM 622 N N . ILE A 1 81 ? -2.921 6.800 -3.169 1.00 98.94 81 ILE A N 1
ATOM 623 C CA . ILE A 1 81 ? -3.512 5.468 -3.284 1.00 98.94 81 ILE A CA 1
ATOM 624 C C . ILE A 1 81 ? -4.654 5.358 -2.271 1.00 98.94 81 ILE A C 1
ATOM 626 O O . ILE A 1 81 ? -4.458 5.541 -1.074 1.00 98.94 81 ILE A O 1
ATOM 630 N N . GLU A 1 82 ? -5.858 5.065 -2.750 1.00 98.88 82 GLU A N 1
ATOM 631 C CA . GLU A 1 82 ? -7.069 4.989 -1.931 1.00 98.88 82 GLU A CA 1
ATOM 632 C C . GLU A 1 82 ? -7.781 3.655 -2.135 1.00 98.88 82 GLU A C 1
ATOM 634 O O . GLU A 1 82 ? -7.883 3.157 -3.262 1.00 98.88 82 GLU A O 1
ATOM 639 N N . ASP A 1 83 ? -8.307 3.084 -1.052 1.00 98.69 83 ASP A N 1
ATOM 640 C CA . ASP A 1 83 ? -9.204 1.921 -1.081 1.00 98.69 83 ASP A CA 1
ATOM 641 C C . ASP A 1 83 ? -8.618 0.705 -1.830 1.00 98.69 83 ASP A C 1
ATOM 643 O O . ASP A 1 83 ? -9.350 -0.095 -2.416 1.00 98.69 83 ASP A O 1
ATOM 647 N N . SER A 1 84 ? -7.288 0.586 -1.884 1.00 98.94 84 SER A N 1
ATOM 648 C CA . SER A 1 84 ? -6.575 -0.341 -2.772 1.00 98.94 84 SER A CA 1
ATOM 649 C C . SER A 1 84 ? -5.853 -1.447 -2.008 1.00 98.94 84 SER A C 1
ATOM 651 O O . SER A 1 84 ? -5.540 -1.318 -0.827 1.00 98.94 84 SER A O 1
ATOM 653 N N . TRP A 1 85 ? -5.646 -2.580 -2.675 1.00 98.94 85 TRP A N 1
ATOM 654 C CA . TRP A 1 85 ? -5.169 -3.812 -2.053 1.00 98.94 85 TRP A CA 1
ATOM 655 C C . TRP A 1 85 ? -3.879 -4.284 -2.726 1.00 98.94 85 TRP A C 1
ATOM 657 O O . TRP A 1 85 ? -3.817 -4.329 -3.954 1.00 98.94 85 TRP A O 1
ATOM 667 N N . ALA A 1 86 ? -2.880 -4.690 -1.946 1.00 98.94 86 ALA A N 1
ATOM 668 C CA . ALA A 1 86 ? -1.627 -5.252 -2.443 1.00 98.94 86 ALA A CA 1
ATOM 669 C C . ALA A 1 86 ? -1.256 -6.521 -1.666 1.00 98.94 86 ALA A C 1
ATOM 671 O O . ALA A 1 86 ? -0.986 -6.463 -0.466 1.00 98.94 86 ALA A O 1
ATOM 672 N N . PHE A 1 87 ? -1.261 -7.685 -2.315 1.00 98.94 87 PHE A N 1
ATOM 673 C CA . PHE A 1 87 ? -1.095 -8.945 -1.592 1.00 98.94 87 PHE A CA 1
ATOM 674 C C . PHE A 1 87 ? -0.392 -10.051 -2.364 1.00 98.94 87 PHE A C 1
ATOM 676 O O . PHE A 1 87 ? -0.550 -10.175 -3.573 1.00 98.94 87 PHE A O 1
ATOM 683 N N . ARG A 1 88 ? 0.345 -10.911 -1.654 1.00 98.94 88 ARG A N 1
ATOM 684 C CA . ARG A 1 88 ? 1.082 -12.045 -2.245 1.00 98.94 88 ARG A CA 1
ATOM 685 C C . ARG A 1 88 ? 2.026 -11.661 -3.396 1.00 98.94 88 ARG A C 1
ATOM 687 O O . ARG A 1 88 ? 2.296 -12.497 -4.255 1.00 98.94 88 ARG A O 1
ATOM 694 N N . ASN A 1 89 ? 2.509 -10.421 -3.456 1.00 98.94 89 ASN A N 1
ATOM 695 C CA . ASN A 1 89 ? 3.539 -10.028 -4.426 1.00 98.94 89 ASN A CA 1
ATOM 696 C C . ASN A 1 89 ? 4.895 -10.594 -3.977 1.00 98.94 89 ASN A C 1
ATOM 698 O O . ASN A 1 89 ? 5.081 -10.835 -2.792 1.00 98.94 89 ASN A O 1
ATOM 702 N N . GLY A 1 90 ? 5.819 -10.889 -4.892 1.00 98.75 90 GLY A N 1
ATOM 703 C CA . GLY A 1 90 ? 7.101 -11.538 -4.569 1.00 98.75 90 GLY A CA 1
ATOM 704 C C . GLY A 1 90 ? 7.025 -13.018 -4.206 1.00 98.75 90 GLY A C 1
ATOM 705 O O . GLY A 1 90 ? 8.018 -13.606 -3.784 1.00 98.75 90 GLY A O 1
ATOM 706 N N . VAL A 1 91 ? 5.865 -13.656 -4.366 1.00 98.19 91 VAL A N 1
ATOM 707 C CA . VAL A 1 91 ? 5.740 -15.109 -4.226 1.00 98.19 91 VAL A CA 1
ATOM 708 C C . VAL A 1 91 ? 6.062 -15.757 -5.570 1.00 98.19 91 VAL A C 1
ATOM 710 O O . VAL A 1 91 ? 5.493 -15.392 -6.598 1.00 98.19 91 VAL A O 1
ATOM 713 N N . ASN A 1 92 ? 6.942 -16.762 -5.578 1.00 98.06 92 ASN A N 1
ATOM 714 C CA . ASN A 1 92 ? 7.324 -17.488 -6.793 1.00 98.06 92 ASN A CA 1
ATOM 715 C C . ASN A 1 92 ? 6.225 -18.459 -7.270 1.00 98.06 92 ASN A C 1
ATOM 717 O O . ASN A 1 92 ? 6.404 -19.677 -7.302 1.00 98.06 92 ASN A O 1
ATOM 721 N N . VAL A 1 93 ? 5.077 -17.912 -7.671 1.00 97.94 93 VAL A N 1
ATOM 722 C CA . VAL A 1 93 ? 3.963 -18.652 -8.287 1.00 97.94 93 VAL A CA 1
ATOM 723 C C . VAL A 1 93 ? 4.273 -19.109 -9.719 1.00 97.94 93 VAL A C 1
ATOM 725 O O . VAL A 1 93 ? 3.499 -19.851 -10.317 1.00 97.94 93 VAL A O 1
ATOM 728 N N . PHE A 1 94 ? 5.410 -18.672 -10.268 1.00 96.88 94 PHE A N 1
ATOM 729 C CA . PHE A 1 94 ? 5.856 -18.938 -11.636 1.00 96.88 94 PHE A CA 1
ATOM 730 C C . PHE A 1 94 ? 6.738 -20.190 -11.756 1.00 96.88 94 PHE A C 1
ATOM 732 O O . PHE A 1 94 ? 6.942 -20.696 -12.857 1.00 96.88 94 PHE A O 1
ATOM 739 N N . GLY A 1 95 ? 7.263 -20.701 -10.635 1.00 96.75 95 GLY A N 1
ATOM 740 C CA . GLY A 1 95 ? 8.065 -21.927 -10.597 1.00 96.75 95 GLY A CA 1
ATOM 741 C C . GLY A 1 95 ? 9.499 -21.779 -11.122 1.00 96.75 95 GLY A C 1
ATOM 742 O O . GLY A 1 95 ? 10.123 -22.781 -11.470 1.00 96.75 95 GLY A O 1
ATOM 743 N N . TYR A 1 96 ? 10.042 -20.558 -11.184 1.00 95.38 96 TYR A N 1
ATOM 744 C CA . TYR A 1 96 ? 11.404 -20.316 -11.674 1.00 95.38 96 TYR A CA 1
ATOM 745 C C . TYR A 1 96 ? 12.434 -20.406 -10.545 1.00 95.38 96 TYR A C 1
ATOM 747 O O . TYR A 1 96 ? 12.311 -19.732 -9.530 1.00 95.38 96 TYR A O 1
ATOM 755 N N . THR A 1 97 ? 13.493 -21.199 -10.710 1.00 95.19 97 THR A N 1
ATOM 756 C CA . THR A 1 97 ? 14.553 -21.341 -9.688 1.00 95.19 97 THR A CA 1
ATOM 757 C C . THR A 1 97 ? 15.433 -20.097 -9.544 1.00 95.19 97 THR A C 1
ATOM 759 O O . THR A 1 97 ? 16.073 -19.920 -8.515 1.00 95.19 97 THR A O 1
ATOM 762 N N . THR A 1 98 ? 15.450 -19.227 -10.554 1.00 93.69 98 THR A N 1
ATOM 763 C CA . THR A 1 98 ? 16.182 -17.950 -10.577 1.00 93.69 98 THR A CA 1
ATOM 764 C C . THR A 1 98 ? 15.319 -16.772 -10.116 1.00 93.69 98 THR A C 1
ATOM 766 O O . THR A 1 98 ? 15.567 -15.644 -10.530 1.00 93.69 98 THR A O 1
ATOM 769 N N . PHE A 1 99 ? 14.253 -17.031 -9.355 1.00 98.38 99 PHE A N 1
ATOM 770 C CA . PHE A 1 99 ? 13.329 -15.997 -8.898 1.00 98.38 99 PHE A CA 1
ATOM 771 C C . PHE A 1 99 ? 14.004 -15.059 -7.890 1.00 98.38 99 PHE A C 1
ATOM 773 O O . PHE A 1 99 ? 14.541 -15.521 -6.883 1.00 98.38 99 PHE A O 1
ATOM 780 N N . THR A 1 100 ? 13.957 -13.754 -8.158 1.00 98.12 100 THR A N 1
ATOM 781 C CA . THR A 1 100 ? 14.633 -12.711 -7.362 1.00 98.12 100 THR A CA 1
ATOM 782 C C . THR A 1 100 ? 13.743 -11.500 -7.073 1.00 98.12 100 THR A C 1
ATOM 784 O O . THR A 1 100 ? 14.248 -10.399 -6.879 1.00 98.12 100 THR A O 1
ATOM 787 N N . GLY A 1 101 ? 12.424 -11.687 -7.074 1.00 98.00 101 GLY A N 1
ATOM 788 C CA . GLY A 1 101 ? 11.464 -10.650 -6.698 1.00 98.00 101 GLY A CA 1
ATOM 789 C C . GLY A 1 101 ? 11.615 -10.168 -5.255 1.00 98.00 101 GLY A C 1
ATOM 790 O O . GLY A 1 101 ? 11.948 -10.967 -4.378 1.00 98.00 101 GLY A O 1
ATOM 791 N N . ASN A 1 102 ? 11.355 -8.883 -5.000 1.00 98.38 102 ASN A N 1
ATOM 792 C CA . ASN A 1 102 ? 11.472 -8.291 -3.667 1.00 98.38 102 ASN A CA 1
ATOM 793 C C . ASN A 1 102 ? 10.286 -8.651 -2.763 1.00 98.38 102 ASN A C 1
ATOM 795 O O . ASN A 1 102 ? 10.485 -9.088 -1.630 1.00 98.38 102 ASN A O 1
ATOM 799 N N . GLY A 1 103 ? 9.057 -8.486 -3.258 1.00 98.56 103 GLY A N 1
ATOM 800 C CA . GLY A 1 103 ? 7.842 -8.898 -2.565 1.00 98.56 103 GLY A CA 1
ATOM 801 C C . GLY A 1 103 ? 7.276 -7.910 -1.565 1.00 98.56 103 GLY A C 1
ATOM 802 O O . GLY A 1 103 ? 6.908 -8.320 -0.460 1.00 98.56 103 GLY A O 1
ATOM 803 N N . ASN A 1 104 ? 7.182 -6.632 -1.934 1.00 98.94 104 ASN A N 1
ATOM 804 C CA . ASN A 1 104 ? 6.476 -5.631 -1.139 1.00 98.94 104 ASN A CA 1
ATOM 805 C C . ASN A 1 104 ? 5.036 -5.427 -1.639 1.00 98.94 104 ASN A C 1
ATOM 807 O O . ASN A 1 104 ? 4.715 -5.617 -2.813 1.00 98.94 104 ASN A O 1
ATOM 811 N N . GLY A 1 105 ? 4.143 -5.025 -0.736 1.00 98.94 105 GLY A N 1
ATOM 812 C CA . GLY A 1 105 ? 2.784 -4.617 -1.079 1.00 98.94 105 GLY A CA 1
ATOM 813 C C . GLY A 1 105 ? 2.788 -3.244 -1.747 1.00 98.94 105 GLY A C 1
ATOM 814 O O . GLY A 1 105 ? 2.567 -3.130 -2.952 1.00 98.94 105 GLY A O 1
ATOM 815 N N . PHE A 1 106 ? 3.067 -2.211 -0.955 1.00 98.94 106 PHE A N 1
ATOM 816 C CA . PHE A 1 106 ? 3.181 -0.821 -1.390 1.00 98.94 106 PHE A CA 1
ATOM 817 C C . PHE A 1 106 ? 4.607 -0.314 -1.153 1.00 98.94 106 PHE A C 1
ATOM 819 O O . PHE A 1 106 ? 4.939 0.079 -0.036 1.00 98.94 106 PHE A O 1
ATOM 826 N N . LYS A 1 107 ? 5.443 -0.321 -2.194 1.00 98.88 107 LYS A N 1
ATOM 827 C CA . LYS A 1 107 ? 6.789 0.259 -2.211 1.00 98.88 107 LYS A CA 1
ATOM 828 C C . LYS A 1 107 ? 6.693 1.739 -2.578 1.00 98.88 107 LYS A C 1
ATOM 830 O O . LYS A 1 107 ? 6.516 2.106 -3.735 1.00 98.88 107 LYS A O 1
ATOM 835 N N . MET A 1 108 ? 6.760 2.603 -1.573 1.00 98.50 108 MET A N 1
ATOM 836 C CA . MET A 1 108 ? 6.395 4.019 -1.679 1.00 98.50 108 MET A CA 1
ATOM 837 C C . MET A 1 108 ? 7.618 4.936 -1.636 1.00 98.50 108 MET A C 1
ATOM 839 O O . MET A 1 108 ? 7.655 5.910 -0.886 1.00 98.50 108 MET A O 1
ATOM 843 N N . GLY A 1 109 ? 8.625 4.619 -2.444 1.00 97.31 109 GLY A N 1
ATOM 844 C CA . GLY A 1 109 ? 9.811 5.449 -2.605 1.00 97.31 109 GLY A CA 1
ATOM 845 C C . GLY A 1 109 ? 10.994 4.688 -3.175 1.00 97.31 109 GLY A C 1
ATOM 846 O O . GLY A 1 109 ? 10.856 3.570 -3.673 1.00 97.31 109 GLY A O 1
ATOM 847 N N . GLY A 1 110 ? 12.171 5.306 -3.125 1.00 97.00 110 GLY A N 1
ATOM 848 C CA . GLY A 1 110 ? 13.396 4.734 -3.669 1.00 97.00 110 GLY A CA 1
ATOM 849 C C . GLY A 1 110 ? 14.502 5.763 -3.847 1.00 97.00 110 GLY A C 1
ATOM 850 O O . GLY A 1 110 ? 14.239 6.950 -4.029 1.00 97.00 110 GLY A O 1
ATOM 851 N N . ASN A 1 111 ? 15.747 5.285 -3.852 1.00 96.56 111 ASN A N 1
ATOM 852 C CA . ASN A 1 111 ? 16.932 6.060 -4.235 1.00 96.56 111 ASN A CA 1
ATOM 853 C C . ASN A 1 111 ? 17.136 7.373 -3.445 1.00 96.56 111 ASN A C 1
ATOM 855 O O . ASN A 1 111 ? 17.674 8.343 -3.974 1.00 96.56 111 ASN A O 1
ATOM 859 N N . TYR A 1 112 ? 16.697 7.422 -2.182 1.00 96.69 112 TYR A N 1
ATOM 860 C CA . TYR A 1 112 ? 16.789 8.611 -1.326 1.00 96.69 112 TYR A CA 1
ATOM 861 C C . TYR A 1 112 ? 16.065 9.850 -1.881 1.00 96.69 112 TYR A C 1
ATOM 863 O O . TYR A 1 112 ? 16.350 10.981 -1.478 1.00 96.69 112 TYR A O 1
ATOM 871 N N . ILE A 1 113 ? 15.105 9.653 -2.790 1.00 97.06 113 ILE A N 1
ATOM 872 C CA . ILE A 1 113 ? 14.303 10.736 -3.356 1.00 97.06 113 ILE A CA 1
ATOM 873 C C . ILE A 1 113 ? 13.154 11.066 -2.406 1.00 97.06 113 ILE A C 1
ATOM 875 O O . ILE A 1 113 ? 12.474 10.180 -1.894 1.00 97.06 113 ILE A O 1
ATOM 879 N N . GLN A 1 114 ? 12.967 12.361 -2.157 1.00 97.88 114 GLN A N 1
ATOM 880 C CA . GLN A 1 114 ? 11.921 12.859 -1.275 1.00 97.88 114 GLN A CA 1
ATOM 881 C C . GLN A 1 114 ? 10.586 12.881 -2.018 1.00 97.88 114 GLN A C 1
ATOM 883 O O . GLN A 1 114 ? 10.423 13.677 -2.943 1.00 97.88 114 GLN A O 1
ATOM 888 N N . ALA A 1 115 ? 9.619 12.084 -1.569 1.00 97.94 115 ALA A N 1
ATOM 889 C CA . ALA A 1 115 ? 8.251 12.127 -2.072 1.00 97.94 115 ALA A CA 1
ATOM 890 C C . ALA A 1 115 ? 7.236 11.907 -0.949 1.00 97.94 115 ALA A C 1
ATOM 892 O O . ALA A 1 115 ? 7.361 11.003 -0.126 1.00 97.94 115 ALA A O 1
ATOM 893 N N . ASN A 1 116 ? 6.190 12.729 -0.933 1.00 98.50 116 ASN A N 1
ATOM 894 C CA . ASN A 1 116 ? 5.202 12.733 0.142 1.00 98.50 116 ASN A CA 1
ATOM 895 C C . ASN A 1 116 ? 3.946 12.006 -0.328 1.00 98.50 116 ASN A C 1
ATOM 897 O O . ASN A 1 116 ? 2.979 12.644 -0.745 1.00 98.50 116 ASN A O 1
ATOM 901 N N . HIS A 1 117 ? 4.000 10.674 -0.368 1.00 98.88 117 HIS A N 1
ATOM 902 C CA . HIS A 1 117 ? 2.880 9.845 -0.820 1.00 98.88 117 HIS A CA 1
ATOM 903 C C . HIS A 1 117 ? 1.776 9.735 0.239 1.00 98.88 117 HIS A C 1
ATOM 905 O O . HIS A 1 117 ? 2.018 9.891 1.439 1.00 98.88 117 HIS A O 1
ATOM 911 N N . THR A 1 118 ? 0.567 9.397 -0.207 1.00 98.94 118 THR A N 1
ATOM 912 C CA . THR A 1 118 ? -0.585 9.163 0.671 1.00 98.94 118 THR A CA 1
ATOM 913 C C . THR A 1 118 ? -1.230 7.823 0.358 1.00 98.94 118 THR A C 1
ATOM 915 O O . THR A 1 118 ? -1.540 7.543 -0.800 1.00 98.94 118 THR A O 1
ATOM 918 N N . LEU A 1 119 ? -1.462 7.017 1.392 1.00 98.94 119 LEU A N 1
ATOM 919 C CA . LEU A 1 119 ? -2.182 5.753 1.321 1.00 98.94 119 LEU A CA 1
ATOM 920 C C . LEU A 1 119 ? -3.335 5.782 2.318 1.00 98.94 119 LEU A C 1
ATOM 922 O O . LEU A 1 119 ? -3.121 5.917 3.519 1.00 98.94 119 LEU A O 1
ATOM 926 N N . LEU A 1 120 ? -4.558 5.659 1.819 1.00 98.88 120 LEU A N 1
ATOM 927 C CA . LEU A 1 120 ? -5.775 5.756 2.619 1.00 98.88 120 LEU A CA 1
ATOM 928 C C . LEU A 1 120 ? -6.636 4.517 2.396 1.00 98.88 120 LEU A C 1
ATOM 930 O O . LEU A 1 120 ? -6.894 4.138 1.252 1.00 98.88 120 LEU A O 1
ATOM 934 N N . ARG A 1 121 ? -7.089 3.882 3.480 1.00 98.88 121 ARG A N 1
ATOM 935 C CA . ARG A 1 121 ? -7.927 2.669 3.420 1.00 98.88 121 ARG A CA 1
ATOM 936 C C . ARG A 1 121 ? -7.320 1.554 2.567 1.00 98.88 121 ARG A C 1
ATOM 938 O O . ARG A 1 121 ? -8.010 0.841 1.840 1.00 98.88 121 ARG A O 1
ATOM 945 N N . CYS A 1 122 ? -6.000 1.414 2.642 1.00 98.94 122 CYS A N 1
ATOM 946 C CA . CYS A 1 122 ? -5.252 0.422 1.890 1.00 98.94 122 CYS A CA 1
ATOM 947 C C . CYS A 1 122 ? -5.095 -0.885 2.677 1.00 98.94 122 CYS A C 1
ATOM 949 O O . CYS A 1 122 ? -5.014 -0.903 3.907 1.00 98.94 122 CYS A O 1
ATOM 951 N N . VAL A 1 123 ? -5.048 -1.997 1.949 1.00 98.94 123 VAL A N 1
ATOM 952 C CA . VAL A 1 123 ? -4.966 -3.355 2.499 1.00 98.94 123 VAL A CA 1
ATOM 953 C C . VAL A 1 123 ? -3.704 -4.027 1.968 1.00 98.94 123 VAL A C 1
ATOM 955 O O . VAL A 1 123 ? -3.589 -4.241 0.763 1.00 98.94 123 VAL A O 1
ATOM 958 N N . ALA A 1 124 ? -2.771 -4.396 2.845 1.00 99.00 124 ALA A N 1
ATOM 959 C CA . ALA A 1 124 ? -1.573 -5.148 2.478 1.00 99.00 124 ALA A CA 1
ATOM 960 C C . ALA A 1 124 ? -1.508 -6.479 3.228 1.00 99.00 124 ALA A C 1
ATOM 962 O O . ALA A 1 124 ? -1.521 -6.479 4.462 1.00 99.00 124 ALA A O 1
ATOM 963 N N . PHE A 1 125 ? -1.397 -7.610 2.527 1.00 98.94 125 PHE A N 1
ATOM 964 C CA . PHE A 1 125 ? -1.258 -8.899 3.209 1.00 98.94 125 PHE A CA 1
ATOM 965 C C . PHE A 1 125 ? -0.491 -9.978 2.449 1.00 98.94 125 PHE A C 1
ATOM 967 O O . PHE A 1 125 ? -0.424 -9.964 1.223 1.00 98.94 125 PHE A O 1
ATOM 974 N N . ASP A 1 126 ? 0.065 -10.939 3.189 1.00 98.88 126 ASP A N 1
ATOM 975 C CA . ASP A 1 126 ? 0.807 -12.094 2.661 1.00 98.88 126 ASP A CA 1
ATOM 976 C C . ASP A 1 126 ? 1.936 -11.723 1.668 1.00 98.88 126 ASP A C 1
ATOM 978 O O . ASP A 1 126 ? 2.339 -12.546 0.844 1.00 98.88 126 ASP A O 1
ATOM 982 N N . ASN A 1 127 ? 2.452 -10.487 1.701 1.00 98.94 127 ASN A N 1
ATOM 983 C CA . ASN A 1 127 ? 3.663 -10.124 0.963 1.00 98.94 127 ASN A CA 1
ATOM 984 C C . ASN A 1 127 ? 4.881 -10.583 1.799 1.00 98.94 127 ASN A C 1
ATOM 986 O O . ASN A 1 127 ? 4.946 -10.266 2.992 1.00 98.94 127 ASN A O 1
ATOM 990 N N . PRO A 1 128 ? 5.839 -11.340 1.232 1.00 98.69 128 PRO A N 1
ATOM 991 C CA . PRO A 1 128 ? 6.925 -11.961 1.984 1.00 98.69 128 PRO A CA 1
ATOM 992 C C . PRO A 1 128 ? 7.913 -10.939 2.560 1.00 98.69 128 PRO A C 1
ATOM 994 O O . PRO A 1 128 ? 8.546 -11.237 3.572 1.00 98.69 128 PRO A O 1
ATOM 997 N N . ALA A 1 129 ? 8.028 -9.749 1.959 1.00 98.75 129 ALA A N 1
ATOM 998 C CA . ALA A 1 129 ? 8.778 -8.629 2.514 1.00 98.75 129 ALA A CA 1
ATOM 999 C C . ALA A 1 129 ? 7.838 -7.683 3.277 1.00 98.75 129 ALA A C 1
ATOM 1001 O O . ALA A 1 129 ? 7.318 -8.051 4.330 1.00 98.75 129 ALA A O 1
ATOM 1002 N N . LYS A 1 130 ? 7.627 -6.452 2.808 1.00 98.88 130 LYS A N 1
ATOM 1003 C CA . LYS A 1 130 ? 6.895 -5.432 3.567 1.00 98.88 130 LYS A CA 1
ATOM 1004 C C . LYS A 1 130 ? 5.495 -5.197 3.005 1.00 98.88 130 LYS A C 1
ATOM 1006 O O . LYS A 1 130 ? 5.314 -5.138 1.795 1.00 98.88 130 LYS A O 1
ATOM 1011 N N . GLY A 1 131 ? 4.497 -5.023 3.868 1.00 98.94 131 GLY A N 1
ATOM 1012 C CA . GLY A 1 131 ? 3.149 -4.623 3.461 1.00 98.94 131 GLY A CA 1
ATOM 1013 C C . GLY A 1 131 ? 3.133 -3.181 2.959 1.00 98.94 131 GLY A C 1
ATOM 1014 O O . GLY A 1 131 ? 2.824 -2.927 1.798 1.00 98.94 131 GLY A O 1
ATOM 1015 N N . PHE A 1 132 ? 3.539 -2.261 3.830 1.00 98.94 132 PHE A N 1
ATOM 1016 C CA . PHE A 1 132 ? 3.837 -0.865 3.519 1.00 98.94 132 PHE A CA 1
ATOM 1017 C C . PHE A 1 132 ? 5.343 -0.647 3.654 1.00 98.94 132 PHE A C 1
ATOM 1019 O O . PHE A 1 132 ? 5.910 -0.949 4.706 1.00 98.94 132 PHE A O 1
ATOM 1026 N N . ASP A 1 133 ? 5.986 -0.164 2.597 1.00 98.81 133 ASP A N 1
ATOM 1027 C CA . ASP A 1 133 ? 7.433 0.010 2.512 1.00 98.81 133 ASP A CA 1
ATOM 1028 C C . ASP A 1 133 ? 7.792 1.446 2.140 1.00 98.81 133 ASP A C 1
ATOM 1030 O O . ASP A 1 133 ? 7.378 1.960 1.103 1.00 98.81 133 ASP A O 1
ATOM 1034 N N . GLU A 1 134 ? 8.608 2.076 2.973 1.00 97.81 134 GLU A N 1
ATOM 1035 C CA . GLU A 1 134 ? 9.200 3.384 2.695 1.00 97.81 134 GLU A CA 1
ATOM 1036 C C . GLU A 1 134 ? 10.263 3.317 1.589 1.00 97.81 134 GLU A C 1
ATOM 1038 O O . GLU A 1 134 ? 10.410 4.249 0.805 1.00 97.81 134 GLU A O 1
ATOM 1043 N N . ASN A 1 135 ? 11.008 2.212 1.512 1.00 97.62 135 ASN A N 1
ATOM 1044 C CA . ASN A 1 135 ? 12.052 1.970 0.517 1.00 97.62 135 ASN A CA 1
ATOM 1045 C C . ASN A 1 135 ? 13.111 3.087 0.381 1.00 97.62 135 ASN A C 1
ATOM 1047 O O . ASN A 1 135 ? 13.557 3.407 -0.722 1.00 97.62 135 ASN A O 1
ATOM 1051 N N . ASN A 1 136 ? 13.569 3.658 1.499 1.00 96.75 136 ASN A N 1
ATOM 1052 C CA . ASN A 1 136 ? 14.521 4.777 1.516 1.00 96.75 136 ASN A CA 1
ATOM 1053 C C . ASN A 1 136 ? 13.973 6.043 0.830 1.00 96.75 136 ASN A C 1
ATOM 1055 O O . ASN A 1 136 ? 14.725 6.776 0.188 1.00 96.75 136 ASN A O 1
ATOM 1059 N N . ASN A 1 137 ? 12.668 6.292 0.912 1.00 97.38 137 ASN A N 1
ATOM 1060 C CA . ASN A 1 137 ? 12.110 7.617 0.660 1.00 97.38 137 ASN A CA 1
ATOM 1061 C C . ASN A 1 137 ? 12.644 8.598 1.714 1.00 97.38 137 ASN A C 1
ATOM 1063 O O . ASN A 1 137 ? 12.692 8.266 2.890 1.00 97.38 137 ASN A O 1
ATOM 1067 N N . THR A 1 138 ? 13.014 9.817 1.327 1.00 97.25 138 THR A N 1
ATOM 1068 C CA . THR A 1 138 ? 13.446 10.849 2.295 1.00 97.25 138 THR A CA 1
ATOM 1069 C C . THR A 1 138 ? 12.325 11.823 2.684 1.00 97.25 138 THR A C 1
ATOM 1071 O O . THR A 1 138 ? 12.554 12.779 3.424 1.00 97.25 138 THR A O 1
ATOM 1074 N N . GLY A 1 139 ? 11.109 11.601 2.181 1.00 97.38 139 GLY A N 1
ATOM 1075 C CA . GLY A 1 139 ? 9.894 12.380 2.411 1.00 97.38 139 GLY A CA 1
ATOM 1076 C C . GLY A 1 139 ? 8.925 11.761 3.415 1.00 97.38 139 GLY A C 1
ATOM 1077 O O . GLY A 1 139 ? 9.007 10.589 3.779 1.00 97.38 139 GLY A O 1
ATOM 1078 N N . GLY A 1 140 ? 7.971 12.573 3.862 1.00 97.81 140 GLY A N 1
ATOM 1079 C CA . GLY A 1 140 ? 6.917 12.156 4.778 1.00 97.81 140 GLY A CA 1
ATOM 1080 C C . GLY A 1 140 ? 5.789 11.407 4.068 1.00 97.81 140 GLY A C 1
ATOM 1081 O O . GLY A 1 140 ? 4.912 12.014 3.457 1.00 97.81 140 GLY A O 1
ATOM 1082 N N . ILE A 1 141 ? 5.779 10.079 4.183 1.00 98.69 141 ILE A N 1
ATOM 1083 C CA . ILE A 1 141 ? 4.652 9.235 3.744 1.00 98.69 141 ILE A CA 1
ATOM 1084 C C . ILE A 1 141 ? 3.513 9.271 4.776 1.00 98.69 141 ILE A C 1
ATOM 1086 O O . ILE A 1 141 ? 3.747 9.091 5.972 1.00 98.69 141 ILE A O 1
ATOM 1090 N N . THR A 1 142 ? 2.278 9.465 4.306 1.00 98.94 142 THR A N 1
ATOM 1091 C CA . THR A 1 142 ? 1.052 9.420 5.121 1.00 98.94 142 THR A CA 1
ATOM 1092 C C . THR A 1 142 ? 0.290 8.121 4.873 1.00 98.94 142 THR A C 1
ATOM 1094 O O . THR A 1 142 ? -0.048 7.823 3.727 1.00 98.94 142 THR A O 1
ATOM 1097 N N . ILE A 1 143 ? 0.005 7.355 5.929 1.00 98.94 143 ILE A N 1
ATOM 1098 C CA . ILE A 1 143 ? -0.776 6.115 5.869 1.00 98.94 143 ILE A CA 1
ATOM 1099 C C . ILE A 1 143 ? -1.923 6.189 6.877 1.00 98.94 143 ILE A C 1
ATOM 1101 O O . ILE A 1 143 ? -1.703 6.289 8.087 1.00 98.94 143 ILE A O 1
ATOM 1105 N N . GLU A 1 144 ? -3.154 6.132 6.379 1.00 98.88 144 GLU A N 1
ATOM 1106 C CA . GLU A 1 144 ? -4.360 6.334 7.178 1.00 98.88 144 GLU A CA 1
ATOM 1107 C C . GLU A 1 144 ? -5.382 5.219 6.971 1.00 98.88 144 GLU A C 1
ATOM 1109 O O . GLU A 1 144 ? -5.559 4.717 5.856 1.00 98.88 144 GLU A O 1
ATOM 1114 N N . GLN A 1 145 ? -6.075 4.845 8.051 1.00 98.81 145 GLN A N 1
ATOM 1115 C CA . GLN A 1 145 ? -7.160 3.860 8.044 1.00 98.81 145 GLN A CA 1
ATOM 1116 C C . GLN A 1 145 ? -6.786 2.574 7.290 1.00 98.81 145 GLN A C 1
ATOM 1118 O O . GLN A 1 145 ? -7.596 2.012 6.576 1.00 98.81 145 GLN A O 1
ATOM 1123 N N . SER A 1 146 ? -5.543 2.111 7.366 1.00 98.94 146 SER A N 1
ATOM 1124 C CA . SER A 1 146 ? -5.051 0.996 6.548 1.00 98.94 146 SER A CA 1
ATOM 1125 C C . SER A 1 146 ? -4.764 -0.242 7.394 1.00 98.94 146 SER A C 1
ATOM 1127 O O . SER A 1 146 ? -4.609 -0.154 8.613 1.00 98.94 146 SER A O 1
ATOM 1129 N N . ILE A 1 147 ? -4.701 -1.419 6.765 1.00 98.94 147 ILE A N 1
ATOM 1130 C CA . ILE A 1 147 ? -4.368 -2.679 7.444 1.00 98.94 147 ILE A CA 1
ATOM 1131 C C . ILE A 1 147 ? -3.176 -3.373 6.794 1.00 98.94 147 ILE A C 1
ATOM 1133 O O . ILE A 1 147 ? -3.158 -3.618 5.588 1.00 98.94 147 ILE A O 1
ATOM 1137 N N . GLY A 1 148 ? -2.198 -3.733 7.624 1.00 98.94 148 GLY A N 1
ATOM 1138 C CA . GLY A 1 148 ? -1.176 -4.723 7.310 1.00 98.94 148 GLY A CA 1
ATOM 1139 C C . GLY A 1 148 ? -1.492 -6.037 8.024 1.00 98.94 148 GLY A C 1
ATOM 1140 O O . GLY A 1 148 ? -1.636 -6.048 9.250 1.00 98.94 148 GLY A O 1
ATOM 1141 N N . TYR A 1 149 ? -1.593 -7.136 7.277 1.00 98.94 149 TYR A N 1
ATOM 1142 C CA . TYR A 1 149 ? -1.861 -8.469 7.817 1.00 98.94 149 TYR A CA 1
ATOM 1143 C C . TYR A 1 149 ? -0.880 -9.516 7.285 1.00 98.94 149 TYR A C 1
ATOM 1145 O O . TYR A 1 149 ? -0.773 -9.689 6.081 1.00 98.94 149 TYR A O 1
ATOM 1153 N N . ALA A 1 150 ? -0.195 -10.254 8.161 1.00 98.81 150 ALA A N 1
ATOM 1154 C CA . ALA A 1 150 ? 0.620 -11.412 7.760 1.00 98.81 150 ALA A CA 1
ATOM 1155 C C . ALA A 1 150 ? 1.680 -11.148 6.666 1.00 98.81 150 ALA A C 1
ATOM 1157 O O . ALA A 1 150 ? 2.091 -12.061 5.954 1.00 98.81 150 ALA A O 1
ATOM 1158 N N . ASN A 1 151 ? 2.163 -9.908 6.542 1.00 98.94 151 ASN A N 1
ATOM 1159 C CA . ASN A 1 151 ? 3.342 -9.616 5.725 1.00 98.94 151 ASN A CA 1
ATOM 1160 C C . ASN A 1 151 ? 4.615 -9.976 6.505 1.00 98.94 151 ASN A C 1
ATOM 1162 O O . ASN A 1 151 ? 4.574 -10.094 7.735 1.00 98.94 151 ASN A O 1
ATOM 1166 N N . GLY A 1 152 ? 5.760 -10.069 5.824 1.00 98.81 152 GLY A N 1
ATOM 1167 C CA . GLY A 1 152 ? 7.067 -10.165 6.485 1.00 98.81 152 GLY A CA 1
ATOM 1168 C C . GLY A 1 152 ? 7.233 -9.079 7.554 1.00 98.81 152 GLY A C 1
ATOM 1169 O O . GLY A 1 152 ? 7.433 -9.380 8.727 1.00 98.81 152 GLY A O 1
ATOM 1170 N N . ILE A 1 153 ? 7.015 -7.822 7.170 1.00 98.88 153 ILE A N 1
ATOM 1171 C CA . ILE A 1 153 ? 6.807 -6.678 8.067 1.00 98.88 153 ILE A CA 1
ATOM 1172 C C . ILE A 1 153 ? 5.542 -5.958 7.602 1.00 98.88 153 ILE A C 1
ATOM 1174 O O . ILE A 1 153 ? 5.427 -5.610 6.433 1.00 98.88 153 ILE A O 1
ATOM 1178 N N . ASN A 1 154 ? 4.579 -5.697 8.485 1.00 98.94 154 ASN A N 1
ATOM 1179 C CA . ASN A 1 154 ? 3.354 -5.003 8.071 1.00 98.94 154 ASN A CA 1
ATOM 1180 C C . ASN A 1 154 ? 3.627 -3.547 7.672 1.00 98.94 154 ASN A C 1
ATOM 1182 O O . ASN A 1 154 ? 3.262 -3.148 6.571 1.00 98.94 154 ASN A O 1
ATOM 1186 N N . PHE A 1 155 ? 4.311 -2.791 8.533 1.00 98.81 155 PHE A N 1
ATOM 1187 C CA . PHE A 1 155 ? 4.724 -1.408 8.279 1.00 98.81 155 PHE A CA 1
ATOM 1188 C C . PHE A 1 155 ? 6.247 -1.318 8.416 1.00 98.81 155 PHE A C 1
ATOM 1190 O O . PHE A 1 155 ? 6.770 -1.361 9.527 1.00 98.81 155 PHE A O 1
ATOM 1197 N N . GLY A 1 156 ? 6.958 -1.288 7.289 1.00 98.38 156 GLY A N 1
ATOM 1198 C CA . GLY A 1 156 ? 8.416 -1.188 7.195 1.00 98.38 156 GLY A CA 1
ATOM 1199 C C . GLY A 1 156 ? 8.846 0.224 6.805 1.00 98.38 156 GLY A C 1
ATOM 1200 O O . GLY A 1 156 ? 9.302 0.445 5.686 1.00 98.38 156 GLY A O 1
ATOM 1201 N N . MET A 1 157 ? 8.691 1.143 7.751 1.00 97.50 157 MET A N 1
ATOM 1202 C CA . MET A 1 157 ? 8.761 2.604 7.636 1.00 97.50 157 MET A CA 1
ATOM 1203 C C . MET A 1 157 ? 9.829 3.208 8.568 1.00 97.50 157 MET A C 1
ATOM 1205 O O . MET A 1 157 ? 9.596 4.228 9.215 1.00 97.50 157 MET A O 1
ATOM 1209 N N . GLY A 1 158 ? 10.931 2.480 8.763 1.00 88.81 158 GLY A N 1
ATOM 1210 C CA . GLY A 1 158 ? 11.991 2.790 9.730 1.00 88.81 158 GLY A CA 1
ATOM 1211 C C . GLY A 1 158 ? 13.313 3.211 9.089 1.00 88.81 158 GLY A C 1
ATOM 1212 O O . GLY A 1 158 ? 14.367 2.933 9.649 1.00 88.81 158 GLY A O 1
ATOM 1213 N N . GLY A 1 159 ? 13.299 3.771 7.882 1.00 76.50 159 GLY A N 1
ATOM 1214 C CA . GLY A 1 159 ? 14.475 4.393 7.294 1.00 76.50 159 GLY A CA 1
ATOM 1215 C C . GLY A 1 159 ? 14.746 5.731 7.976 1.00 76.50 159 GLY A C 1
ATOM 1216 O O . GLY A 1 159 ? 14.078 6.728 7.727 1.00 76.50 159 GLY A O 1
ATOM 1217 N N . ASP A 1 160 ? 15.773 5.781 8.823 1.00 64.88 160 ASP A N 1
ATOM 1218 C CA . ASP A 1 160 ? 16.105 6.963 9.641 1.00 64.88 160 ASP A CA 1
ATOM 1219 C C . ASP A 1 160 ? 16.696 8.154 8.847 1.00 64.88 160 ASP A C 1
ATOM 1221 O O . ASP A 1 160 ? 17.379 9.012 9.404 1.00 64.88 160 ASP A O 1
ATOM 1225 N N . ASN A 1 161 ? 16.469 8.224 7.531 1.00 82.88 161 ASN A N 1
ATOM 1226 C CA . ASN A 1 161 ? 17.097 9.196 6.630 1.00 82.88 161 ASN A CA 1
ATOM 1227 C C . ASN A 1 161 ? 16.109 10.223 6.055 1.00 82.88 161 ASN A C 1
ATOM 1229 O O . ASN A 1 161 ? 16.364 10.788 4.990 1.00 82.88 161 ASN A O 1
ATOM 1233 N N . LEU A 1 162 ? 14.987 10.480 6.733 1.00 94.38 162 LEU A N 1
ATOM 1234 C CA . LEU A 1 162 ? 14.067 11.538 6.317 1.00 94.38 162 LEU A CA 1
ATOM 1235 C C . LEU A 1 162 ? 14.765 12.907 6.312 1.00 94.38 162 LEU A C 1
ATOM 1237 O O . LEU A 1 162 ? 15.524 13.253 7.221 1.00 94.38 162 LEU A O 1
ATOM 1241 N N . ASN A 1 163 ? 14.484 13.715 5.291 1.00 95.88 163 ASN A N 1
ATOM 1242 C CA . ASN A 1 163 ? 15.014 15.069 5.189 1.00 95.88 163 ASN A CA 1
ATOM 1243 C C . ASN A 1 163 ? 14.476 15.962 6.315 1.00 95.88 163 ASN A C 1
ATOM 1245 O O . ASN A 1 163 ? 13.394 15.746 6.867 1.00 95.88 163 ASN A O 1
ATOM 1249 N N . ALA A 1 164 ? 15.212 17.029 6.631 1.00 95.00 164 ALA A N 1
ATOM 1250 C CA . ALA A 1 164 ? 14.799 17.987 7.651 1.00 95.00 164 ALA A CA 1
ATOM 1251 C C . ALA A 1 164 ? 13.383 18.534 7.377 1.00 95.00 164 ALA A C 1
ATOM 1253 O O . ALA A 1 164 ? 13.083 19.021 6.286 1.00 95.00 164 ALA A O 1
ATOM 1254 N N . GLY A 1 165 ? 12.516 18.464 8.389 1.00 94.44 165 GLY A N 1
ATOM 1255 C CA . GLY A 1 165 ? 11.115 18.886 8.293 1.00 94.44 165 GLY A CA 1
ATOM 1256 C C . GLY A 1 165 ? 10.163 17.840 7.703 1.00 94.44 165 GLY A C 1
ATOM 1257 O O . GLY A 1 165 ? 8.975 18.127 7.591 1.00 94.44 165 GLY A O 1
ATOM 1258 N N . GLN A 1 166 ? 10.650 16.650 7.342 1.00 96.94 166 GLN A N 1
ATOM 1259 C CA . GLN A 1 166 ? 9.821 15.514 6.941 1.00 96.94 166 GLN A CA 1
ATOM 1260 C C . GLN A 1 166 ? 9.521 14.606 8.139 1.00 96.94 166 GLN A C 1
ATOM 1262 O O . GLN A 1 166 ? 10.324 14.480 9.065 1.00 96.94 166 GLN A O 1
ATOM 1267 N N . SER A 1 167 ? 8.343 13.989 8.122 1.00 96.75 167 SER A N 1
ATOM 1268 C CA . SER A 1 167 ? 7.872 13.040 9.132 1.00 96.75 167 SER A CA 1
ATOM 1269 C C . SER A 1 167 ? 6.815 12.149 8.491 1.00 96.75 167 SER A C 1
ATOM 1271 O O . SER A 1 167 ? 5.950 12.643 7.760 1.00 96.75 167 SER A O 1
ATOM 1273 N N . HIS A 1 168 ? 6.873 10.844 8.746 1.00 98.31 168 HIS A N 1
ATOM 1274 C CA . HIS A 1 168 ? 5.759 9.969 8.403 1.00 98.31 168 HIS A CA 1
ATOM 1275 C C . HIS A 1 168 ? 4.540 10.290 9.266 1.00 98.31 168 HIS A C 1
ATOM 1277 O O . HIS A 1 168 ? 4.675 10.694 10.418 1.00 98.31 168 HIS A O 1
ATOM 1283 N N . THR A 1 169 ? 3.343 10.079 8.725 1.00 98.62 169 THR A N 1
ATOM 1284 C CA . THR A 1 169 ? 2.094 10.198 9.484 1.00 98.62 169 THR A CA 1
ATOM 1285 C C . THR A 1 169 ? 1.329 8.887 9.429 1.00 98.62 169 THR A C 1
ATOM 1287 O O . THR A 1 169 ? 1.025 8.393 8.346 1.00 98.62 169 THR A O 1
ATOM 1290 N N . PHE A 1 170 ? 0.990 8.337 10.593 1.00 98.81 170 PHE A N 1
ATOM 1291 C CA . PHE A 1 170 ? 0.220 7.104 10.725 1.00 98.81 170 PHE A CA 1
ATOM 1292 C C . PHE A 1 170 ? -1.020 7.355 11.565 1.00 98.81 170 PHE A C 1
ATOM 1294 O O . PHE A 1 170 ? -0.884 7.589 12.768 1.00 98.81 170 PHE A O 1
ATOM 1301 N N . SER A 1 171 ? -2.207 7.241 10.968 1.00 98.75 171 SER A N 1
ATOM 1302 C CA . SER A 1 171 ? -3.466 7.403 11.699 1.00 98.75 171 SER A CA 1
ATOM 1303 C C . SER A 1 171 ? -4.431 6.238 11.501 1.00 98.75 171 SER A C 1
ATOM 1305 O O . SER A 1 171 ? -4.692 5.824 10.376 1.00 98.75 171 SER A O 1
ATOM 1307 N N . ASN A 1 172 ? -5.035 5.752 12.583 1.00 98.81 172 ASN A N 1
ATOM 1308 C CA . ASN A 1 172 ? -6.118 4.760 12.554 1.00 98.81 172 ASN A CA 1
ATOM 1309 C C . ASN A 1 172 ? -5.761 3.426 11.867 1.00 98.81 172 ASN A C 1
ATOM 1311 O O . ASN A 1 172 ? -6.632 2.767 11.303 1.00 98.81 172 ASN A O 1
ATOM 1315 N N . ASN A 1 173 ? -4.492 3.016 11.863 1.00 98.88 173 ASN A N 1
ATOM 1316 C CA . ASN A 1 173 ? -4.061 1.807 11.160 1.00 98.88 173 ASN A CA 1
ATOM 1317 C C . ASN A 1 173 ? -4.133 0.548 12.032 1.00 98.88 173 ASN A C 1
ATOM 1319 O O . ASN A 1 173 ? -3.948 0.598 13.249 1.00 98.88 173 ASN A O 1
ATOM 1323 N N . ILE A 1 174 ? -4.304 -0.607 11.390 1.00 98.88 174 ILE A N 1
ATOM 1324 C CA . ILE A 1 174 ? -4.215 -1.930 12.012 1.00 98.88 174 ILE A CA 1
ATOM 1325 C C . ILE A 1 174 ? -2.943 -2.632 11.525 1.00 98.88 174 ILE A C 1
ATOM 1327 O O . ILE A 1 174 ? -2.752 -2.841 10.330 1.00 98.88 174 ILE A O 1
ATOM 1331 N N . SER A 1 175 ? -2.094 -3.069 12.454 1.00 98.75 175 SER A N 1
ATOM 1332 C CA . SER A 1 175 ? -1.046 -4.063 12.189 1.00 98.75 175 SER A CA 1
ATOM 1333 C C . SER A 1 175 ? -1.383 -5.351 12.925 1.00 98.75 175 SER A C 1
ATOM 1335 O O . SER A 1 175 ? -1.476 -5.355 14.155 1.00 98.75 175 SER A O 1
ATOM 1337 N N . TYR A 1 176 ? -1.571 -6.445 12.185 1.00 98.75 176 TYR A N 1
ATOM 1338 C CA . TYR A 1 176 ? -1.879 -7.748 12.766 1.00 98.75 176 TYR A CA 1
ATOM 1339 C C . TYR A 1 176 ? -1.051 -8.874 12.138 1.00 98.75 176 TYR A C 1
ATOM 1341 O O . TYR A 1 176 ? -0.865 -8.928 10.926 1.00 98.75 176 TYR A O 1
ATOM 1349 N N . ALA A 1 177 ? -0.555 -9.787 12.974 1.00 98.38 177 ALA A N 1
ATOM 1350 C CA . ALA A 1 177 ? 0.106 -11.027 12.563 1.00 98.38 177 ALA A CA 1
ATOM 1351 C C . ALA A 1 177 ? 1.303 -10.874 11.596 1.00 98.38 177 ALA A C 1
ATOM 1353 O O . ALA A 1 177 ? 1.598 -11.815 10.869 1.00 98.38 177 ALA A O 1
ATOM 1354 N N . GLY A 1 178 ? 1.996 -9.727 11.579 1.00 98.31 178 GLY A N 1
ATOM 1355 C CA . GLY A 1 178 ? 3.245 -9.583 10.822 1.00 98.31 178 GLY A CA 1
ATOM 1356 C C . GLY A 1 178 ? 4.306 -10.580 11.305 1.00 98.31 178 GLY A C 1
ATOM 1357 O O . GLY A 1 178 ? 4.372 -10.878 12.499 1.00 98.31 178 GLY A O 1
ATOM 1358 N N . LEU A 1 179 ? 5.126 -11.106 10.391 1.00 98.06 179 LEU A N 1
ATOM 1359 C CA . LEU A 1 179 ? 6.162 -12.097 10.727 1.00 98.06 179 LEU A CA 1
ATOM 1360 C C . LEU A 1 179 ? 7.331 -11.480 11.511 1.00 98.06 179 LEU A C 1
ATOM 1362 O O . LEU A 1 179 ? 8.098 -12.184 12.166 1.00 98.06 179 LEU A O 1
ATOM 1366 N N . SER A 1 180 ? 7.465 -10.161 11.441 1.00 98.19 180 SER A N 1
ATOM 1367 C CA . SER A 1 180 ? 8.374 -9.324 12.212 1.00 98.19 180 SER A CA 1
ATOM 1368 C C . SER A 1 180 ? 7.648 -8.064 12.680 1.00 98.19 180 SER A C 1
ATOM 1370 O O . SER A 1 180 ? 6.604 -7.681 12.140 1.00 98.19 180 SER A O 1
ATOM 1372 N N . SER A 1 181 ? 8.206 -7.420 13.705 1.00 97.19 181 SER A N 1
ATOM 1373 C CA . SER A 1 181 ? 7.695 -6.151 14.224 1.00 97.19 181 SER A CA 1
ATOM 1374 C C . SER A 1 181 ? 7.662 -5.075 13.139 1.00 97.19 181 SER A C 1
ATOM 1376 O O . SER A 1 181 ? 8.493 -5.071 12.231 1.00 97.19 181 SER A O 1
ATOM 1378 N N . ASN A 1 182 ? 6.727 -4.131 13.270 1.00 97.81 182 ASN A N 1
ATOM 1379 C CA . ASN A 1 182 ? 6.771 -2.895 12.493 1.00 97.81 182 ASN A CA 1
ATOM 1380 C C . ASN A 1 182 ? 8.131 -2.201 12.704 1.00 97.81 182 ASN A C 1
ATOM 1382 O O . ASN A 1 182 ? 8.645 -2.183 13.823 1.00 97.81 182 ASN A O 1
ATOM 1386 N N . GLY A 1 183 ? 8.678 -1.609 11.646 1.00 96.62 183 GLY A N 1
ATOM 1387 C CA . GLY A 1 183 ? 9.751 -0.624 11.741 1.00 96.62 183 GLY A CA 1
ATOM 1388 C C . GLY A 1 183 ? 9.136 0.745 11.512 1.00 96.62 183 GLY A C 1
ATOM 1389 O O . GLY A 1 183 ? 8.595 0.970 10.438 1.00 96.62 183 GLY A O 1
ATOM 1390 N N . ILE A 1 184 ? 9.159 1.625 12.504 1.00 96.25 184 ILE A N 1
ATOM 1391 C CA . ILE A 1 184 ? 8.601 2.977 12.415 1.00 96.25 184 ILE A CA 1
ATOM 1392 C C . ILE A 1 184 ? 9.727 3.937 12.783 1.00 96.25 184 ILE A C 1
ATOM 1394 O O . ILE A 1 184 ? 10.355 3.741 13.819 1.00 96.25 184 ILE A O 1
ATOM 1398 N N . ALA A 1 185 ? 10.000 4.928 11.935 1.00 94.62 185 ALA A N 1
ATOM 1399 C CA . ALA A 1 185 ? 11.026 5.929 12.196 1.00 94.62 185 ALA A CA 1
ATOM 1400 C C . ALA A 1 185 ? 10.660 6.765 13.432 1.00 94.62 185 ALA A C 1
ATOM 1402 O O . ALA A 1 185 ? 9.505 7.177 13.583 1.00 94.62 185 ALA A O 1
ATOM 1403 N N . ASP A 1 186 ? 11.643 7.068 14.280 1.00 90.94 186 ASP A N 1
ATOM 1404 C CA . ASP A 1 186 ? 11.435 7.714 15.586 1.00 90.94 186 ASP A CA 1
ATOM 1405 C C . ASP A 1 186 ? 10.758 9.095 15.505 1.00 90.94 186 ASP A C 1
ATOM 1407 O O . ASP A 1 186 ? 10.086 9.526 16.441 1.00 90.94 186 ASP A O 1
ATOM 1411 N N . ASN A 1 187 ? 10.925 9.817 14.392 1.00 92.12 187 ASN A N 1
ATOM 1412 C CA . ASN A 1 187 ? 10.331 11.139 14.174 1.00 92.12 187 ASN A CA 1
ATOM 1413 C C . ASN A 1 187 ? 8.927 11.087 13.544 1.00 92.12 187 ASN A C 1
ATOM 1415 O O . ASN A 1 187 ? 8.428 12.124 13.095 1.00 92.12 187 ASN A O 1
ATOM 1419 N N . SER A 1 188 ? 8.304 9.911 13.465 1.00 96.50 188 SER A N 1
ATOM 1420 C CA . SER A 1 188 ? 6.959 9.741 12.910 1.00 96.50 188 SER A CA 1
ATOM 1421 C C . SER A 1 188 ? 5.889 10.363 13.807 1.00 96.50 188 SER A C 1
ATOM 1423 O O . SER A 1 188 ? 5.942 10.297 15.033 1.00 96.50 188 SER A O 1
ATOM 1425 N N . THR A 1 189 ? 4.864 10.935 13.182 1.00 97.25 189 THR A N 1
ATOM 1426 C CA . THR A 1 189 ? 3.626 11.327 13.854 1.00 97.25 189 THR A CA 1
ATOM 1427 C C . THR A 1 189 ? 2.664 10.149 13.843 1.00 97.25 189 THR A C 1
ATOM 1429 O O . THR A 1 189 ? 2.209 9.714 12.787 1.00 97.25 189 THR A O 1
ATOM 1432 N N . GLU A 1 190 ? 2.313 9.637 15.017 1.00 97.38 190 GLU A N 1
ATOM 1433 C CA . GLU A 1 190 ? 1.444 8.471 15.132 1.00 97.38 190 GLU A CA 1
ATOM 1434 C C . GLU A 1 190 ? 0.196 8.767 15.970 1.00 97.38 190 GLU A C 1
ATOM 1436 O O . GLU A 1 190 ? 0.289 9.281 17.085 1.00 97.38 190 GLU A O 1
ATOM 1441 N N . LYS A 1 191 ? -0.985 8.411 15.455 1.00 97.25 191 LYS A N 1
ATOM 1442 C CA . LYS A 1 191 ? -2.276 8.677 16.093 1.00 97.25 191 LYS A CA 1
ATOM 1443 C C . LYS A 1 191 ? -3.199 7.466 15.985 1.00 97.25 191 LYS A C 1
ATOM 1445 O O . LYS A 1 191 ? -3.525 7.019 14.896 1.00 97.25 191 LYS A O 1
ATOM 1450 N N . ASN A 1 192 ? -3.662 6.950 17.117 1.00 97.94 192 ASN A N 1
ATOM 1451 C CA . ASN A 1 192 ? -4.708 5.924 17.163 1.00 97.94 192 ASN A CA 1
ATOM 1452 C C . ASN A 1 192 ? -4.437 4.678 16.285 1.00 97.94 192 ASN A C 1
ATOM 1454 O O . ASN A 1 192 ? -5.356 4.115 15.704 1.00 97.94 192 ASN A O 1
ATOM 1458 N N . ASN A 1 193 ? -3.190 4.223 16.166 1.00 98.69 193 ASN A N 1
ATOM 1459 C CA . ASN A 1 193 ? -2.879 2.966 15.480 1.00 98.69 193 ASN A CA 1
ATOM 1460 C C . ASN A 1 193 ? -2.976 1.799 16.468 1.00 98.69 193 ASN A C 1
ATOM 1462 O O . ASN A 1 193 ? -2.740 1.973 17.665 1.00 98.69 193 ASN A O 1
ATOM 1466 N N . SER A 1 194 ? -3.241 0.581 15.990 1.00 98.31 194 SER A N 1
ATOM 1467 C CA . SER A 1 194 ? -3.366 -0.587 16.875 1.00 98.31 194 SER A CA 1
ATOM 1468 C C . SER A 1 194 ? -2.140 -0.756 17.786 1.00 98.31 194 SER A C 1
ATOM 1470 O O . SER A 1 194 ? -2.274 -0.990 18.985 1.00 98.31 194 SER A O 1
ATOM 1472 N N . TRP A 1 195 ? -0.937 -0.531 17.248 1.00 96.75 195 TRP A N 1
ATOM 1473 C CA . TRP A 1 195 ?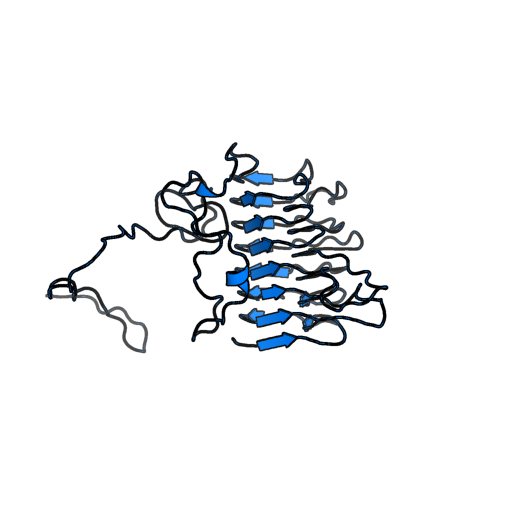 0.328 -0.694 17.969 1.00 96.75 195 TRP A CA 1
ATOM 1474 C C . TRP A 1 195 ? 0.645 0.411 18.988 1.00 96.75 195 TRP A C 1
ATOM 1476 O O . TRP A 1 195 ? 1.493 0.185 19.847 1.00 96.75 195 TRP A O 1
ATOM 1486 N N . ASN A 1 196 ? -0.026 1.569 18.945 1.00 95.31 196 ASN A N 1
ATOM 1487 C CA . ASN A 1 196 ? 0.184 2.654 19.914 1.00 95.31 196 ASN A CA 1
ATOM 1488 C C . ASN A 1 196 ? -1.030 2.925 20.823 1.00 95.31 196 ASN A C 1
ATOM 1490 O O . ASN A 1 196 ? -0.888 3.596 21.842 1.00 95.31 196 ASN A O 1
ATOM 1494 N N . LEU A 1 197 ? -2.190 2.323 20.534 1.00 93.56 197 LEU A N 1
ATOM 1495 C CA . LEU A 1 197 ? -3.365 2.322 21.417 1.00 93.56 197 LEU A CA 1
ATOM 1496 C C . LEU A 1 197 ? -3.347 1.219 22.485 1.00 93.56 197 LEU A C 1
ATOM 1498 O O . LEU A 1 197 ? -4.258 1.138 23.307 1.00 93.56 197 LEU A O 1
ATOM 1502 N N . GLY A 1 198 ? -2.356 0.325 22.463 1.00 86.88 198 GLY A N 1
ATOM 1503 C CA . GLY A 1 198 ? -2.350 -0.862 23.325 1.00 86.88 198 GLY A CA 1
ATOM 1504 C C . GLY A 1 198 ? -3.433 -1.886 22.957 1.00 86.88 198 GLY A C 1
ATOM 1505 O O . GLY A 1 198 ? -3.710 -2.802 23.734 1.00 86.88 198 GLY A O 1
ATOM 1506 N N . ILE A 1 199 ? -4.044 -1.758 21.773 1.00 93.44 199 ILE A N 1
ATOM 1507 C CA . ILE A 1 199 ? -4.964 -2.752 21.223 1.00 93.44 199 ILE A CA 1
ATOM 1508 C C . ILE A 1 199 ? -4.124 -3.786 20.485 1.00 93.44 199 ILE A C 1
ATOM 1510 O O . ILE A 1 199 ? -3.534 -3.495 19.453 1.00 93.44 199 ILE A O 1
ATOM 1514 N N . THR A 1 200 ? -4.082 -5.014 20.993 1.00 95.50 200 THR A N 1
ATOM 1515 C CA . THR A 1 200 ? -3.483 -6.136 20.261 1.00 95.50 200 THR A CA 1
ATOM 1516 C C . THR A 1 200 ? -4.571 -6.813 19.433 1.00 95.50 200 THR A C 1
ATOM 1518 O O . THR A 1 200 ? -5.428 -7.465 20.036 1.00 95.50 200 THR A O 1
ATOM 1521 N N . PRO A 1 201 ? -4.578 -6.674 18.092 1.00 97.94 201 PRO A N 1
ATOM 1522 C CA . PRO A 1 201 ? -5.584 -7.330 17.274 1.00 97.94 201 PRO A CA 1
ATOM 1523 C C . PRO A 1 201 ? -5.478 -8.849 17.397 1.00 97.94 201 PRO A C 1
ATOM 1525 O O . PRO A 1 201 ? -4.398 -9.415 17.591 1.00 97.94 201 PRO A O 1
ATOM 1528 N N . SER A 1 202 ? -6.611 -9.516 17.255 1.00 98.00 202 SER A N 1
ATOM 1529 C CA . SER A 1 202 ? -6.732 -10.963 17.318 1.00 98.00 202 SER A CA 1
ATOM 1530 C C . SER A 1 202 ? -7.682 -11.466 16.239 1.00 98.00 202 SER A C 1
ATOM 1532 O O . SER A 1 202 ? -8.462 -10.713 15.662 1.00 98.00 202 SER A O 1
ATOM 1534 N N . LYS A 1 203 ? -7.693 -12.780 16.006 1.00 98.06 203 LYS A N 1
ATOM 1535 C CA . LYS A 1 203 ? -8.649 -13.406 15.087 1.00 98.06 203 LYS A CA 1
ATOM 1536 C C . LYS A 1 203 ? -10.108 -13.098 15.445 1.00 98.06 203 LYS A C 1
ATOM 1538 O O . LYS A 1 203 ? -10.932 -13.020 14.544 1.00 98.06 203 LYS A O 1
ATOM 1543 N N . ALA A 1 204 ? -10.430 -12.943 16.731 1.00 97.88 204 ALA A N 1
ATOM 1544 C CA . ALA A 1 204 ? -11.800 -12.699 17.183 1.00 97.88 204 ALA A CA 1
ATOM 1545 C C . ALA A 1 204 ? -12.312 -11.296 16.813 1.00 97.88 204 ALA A C 1
ATOM 1547 O O . ALA A 1 204 ? -13.522 -11.072 16.779 1.00 97.88 204 ALA A O 1
ATOM 1548 N N . ASP A 1 205 ? -11.405 -10.368 16.504 1.00 98.31 205 ASP A N 1
ATOM 1549 C CA . ASP A 1 205 ? -11.762 -9.011 16.107 1.00 98.31 205 ASP A CA 1
ATOM 1550 C C . ASP A 1 205 ? -12.214 -8.926 14.647 1.00 98.31 205 ASP A C 1
ATOM 1552 O O . ASP A 1 205 ? -12.786 -7.912 14.267 1.00 98.31 205 ASP A O 1
ATOM 1556 N N . PHE A 1 206 ? -12.012 -9.974 13.837 1.00 98.50 206 PHE A N 1
ATOM 1557 C CA . PHE A 1 206 ? -12.344 -9.985 12.410 1.00 98.50 206 PHE A CA 1
ATOM 1558 C C . PHE A 1 206 ? -13.427 -11.015 12.077 1.00 98.50 206 PHE A C 1
ATOM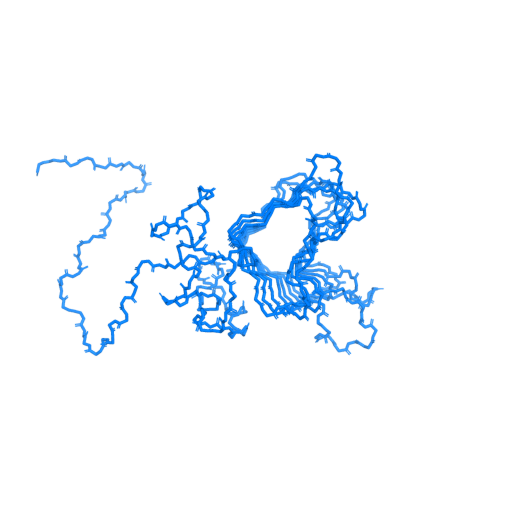 1560 O O . PHE A 1 206 ? -13.393 -12.153 12.542 1.00 98.50 206 PHE A O 1
ATOM 1567 N N . GLN A 1 207 ? -14.375 -10.634 11.221 1.00 98.38 207 GLN A N 1
ATOM 1568 C CA . GLN A 1 207 ? -15.419 -11.527 10.711 1.00 98.38 207 GLN A CA 1
ATOM 1569 C C . GLN A 1 207 ? -14.821 -12.657 9.865 1.00 98.38 207 GLN A C 1
ATOM 1571 O O . GLN A 1 207 ? -15.285 -13.794 9.931 1.00 98.38 207 GLN A O 1
ATOM 1576 N N . SER A 1 208 ? -13.774 -12.358 9.090 1.00 98.31 208 SER A N 1
ATOM 1577 C CA . SER A 1 208 ? -12.966 -13.355 8.393 1.00 98.31 208 SER A CA 1
ATOM 1578 C C . SER A 1 208 ? -11.533 -12.876 8.173 1.00 98.31 208 SER A C 1
ATOM 1580 O O . SER A 1 208 ? -11.279 -11.699 7.921 1.00 98.31 208 SER A O 1
ATOM 1582 N N . LEU A 1 209 ? -10.612 -13.837 8.218 1.00 98.50 209 LEU A N 1
ATOM 1583 C CA . LEU A 1 209 ? -9.218 -13.716 7.778 1.00 98.50 209 LEU A CA 1
ATOM 1584 C C . LEU A 1 209 ? -8.915 -14.694 6.631 1.00 98.50 209 LEU A C 1
ATOM 1586 O O . LEU A 1 209 ? -7.761 -15.003 6.360 1.00 98.50 209 LEU A O 1
ATOM 1590 N N . ASP A 1 210 ? -9.953 -15.232 5.986 1.00 98.31 210 ASP A N 1
ATOM 1591 C CA . ASP A 1 210 ? -9.808 -16.082 4.809 1.00 98.31 210 ASP A CA 1
ATOM 1592 C C . ASP A 1 210 ? -9.398 -15.231 3.600 1.00 98.31 210 ASP A C 1
ATOM 1594 O O . ASP A 1 210 ? -10.228 -14.601 2.935 1.00 98.31 210 ASP A O 1
ATOM 1598 N N . THR A 1 211 ? -8.095 -15.206 3.323 1.00 98.25 211 THR A N 1
ATOM 1599 C CA . THR A 1 211 ? -7.499 -14.380 2.268 1.00 98.25 211 THR A CA 1
ATOM 1600 C C . THR A 1 211 ? -7.860 -14.839 0.852 1.00 98.25 211 THR A C 1
ATOM 1602 O O . THR A 1 211 ? -7.619 -14.104 -0.111 1.00 98.25 211 THR A O 1
ATOM 1605 N N . THR A 1 212 ? -8.513 -15.998 0.693 1.00 96.44 212 THR A N 1
ATOM 1606 C CA . THR A 1 212 ? -9.046 -16.447 -0.605 1.00 96.44 212 THR A CA 1
ATOM 1607 C C . THR A 1 212 ? -10.168 -15.536 -1.114 1.00 96.44 212 THR A C 1
ATOM 1609 O O . THR A 1 212 ? -10.383 -15.430 -2.320 1.00 96.44 212 THR A O 1
ATOM 1612 N N . LEU A 1 213 ? -10.832 -14.796 -0.217 1.00 97.50 213 LEU A N 1
ATOM 1613 C CA . LEU A 1 213 ? -11.888 -13.840 -0.561 1.00 97.50 213 LEU A CA 1
ATOM 1614 C C . LEU A 1 213 ? -11.366 -12.599 -1.308 1.00 97.50 213 LEU A C 1
ATOM 1616 O O . LEU A 1 213 ? -12.143 -11.918 -1.977 1.00 97.50 213 LEU A O 1
ATOM 1620 N N . ALA A 1 214 ? -10.065 -12.301 -1.238 1.00 97.69 214 ALA A N 1
ATOM 1621 C CA . ALA A 1 214 ? -9.484 -11.087 -1.820 1.00 97.69 214 ALA A CA 1
ATOM 1622 C C . ALA A 1 214 ? -9.536 -11.044 -3.358 1.00 97.69 214 ALA A C 1
ATOM 1624 O O . ALA A 1 214 ? -9.575 -9.965 -3.958 1.00 97.69 214 ALA A O 1
ATOM 1625 N N . THR A 1 215 ? -9.561 -12.211 -4.009 1.00 96.62 215 THR A N 1
ATOM 1626 C CA . THR A 1 215 ? -9.644 -12.349 -5.473 1.00 96.62 215 THR A CA 1
ATOM 1627 C C . THR A 1 215 ? -11.062 -12.633 -5.960 1.00 96.62 215 THR A C 1
ATOM 1629 O O . THR A 1 215 ? -11.257 -12.916 -7.143 1.00 96.62 215 THR A O 1
ATOM 1632 N N . ALA A 1 216 ? -12.071 -12.507 -5.086 1.00 95.81 216 ALA A N 1
ATOM 1633 C CA . ALA A 1 216 ? -13.466 -12.563 -5.498 1.00 95.81 216 ALA A CA 1
ATOM 1634 C C . ALA A 1 216 ? -13.727 -11.582 -6.654 1.00 95.81 216 ALA A C 1
ATOM 1636 O O . ALA A 1 216 ? -13.091 -10.525 -6.773 1.00 95.81 216 ALA A O 1
ATOM 1637 N N . THR A 1 217 ? -14.648 -11.955 -7.541 1.00 95.19 217 THR A N 1
ATOM 1638 C CA . THR A 1 217 ? -15.002 -11.117 -8.690 1.00 95.19 217 THR A CA 1
ATOM 1639 C C . THR A 1 217 ? -15.521 -9.770 -8.195 1.00 95.19 217 THR A C 1
ATOM 1641 O O . THR A 1 217 ? -16.303 -9.719 -7.248 1.00 95.19 217 THR A O 1
ATOM 1644 N N . ARG A 1 218 ? -15.064 -8.683 -8.826 1.00 95.19 218 ARG A N 1
ATOM 1645 C CA . ARG A 1 218 ? -15.582 -7.330 -8.578 1.00 95.19 218 ARG A CA 1
ATOM 1646 C C . ARG A 1 218 ? -17.097 -7.293 -8.752 1.00 95.19 218 ARG A C 1
ATOM 1648 O O . ARG A 1 218 ? -17.645 -8.069 -9.535 1.00 95.19 218 ARG A O 1
ATOM 1655 N N . ASP A 1 219 ? -17.757 -6.388 -8.039 1.00 92.56 219 ASP A N 1
ATOM 1656 C CA . ASP A 1 219 ? -19.202 -6.219 -8.180 1.00 92.56 219 ASP A CA 1
ATOM 1657 C C . ASP A 1 219 ? -19.586 -5.666 -9.572 1.00 92.56 219 ASP A C 1
ATOM 1659 O O . ASP A 1 219 ? -18.730 -5.375 -10.420 1.00 92.56 219 ASP A O 1
ATOM 1663 N N . ALA A 1 220 ? -20.893 -5.540 -9.819 1.00 91.19 220 ALA A N 1
ATOM 1664 C CA . ALA A 1 220 ? -21.428 -5.054 -11.091 1.00 91.19 220 ALA A CA 1
ATOM 1665 C C . ALA A 1 220 ? -20.989 -3.615 -11.428 1.00 91.19 220 ALA A C 1
ATOM 1667 O O . ALA A 1 220 ? -20.864 -3.283 -12.605 1.00 91.19 220 ALA A O 1
ATOM 1668 N N . ASP A 1 221 ? -20.693 -2.799 -10.414 1.00 90.19 221 ASP A N 1
ATOM 1669 C CA . ASP A 1 221 ? -20.205 -1.421 -10.548 1.00 90.19 221 ASP A CA 1
ATOM 1670 C C . ASP A 1 221 ? -18.664 -1.354 -10.629 1.00 90.19 221 ASP A C 1
ATOM 1672 O O . ASP A 1 221 ? -18.062 -0.282 -10.751 1.00 90.19 221 ASP A O 1
ATOM 1676 N N . GLY A 1 222 ? -18.009 -2.517 -10.586 1.00 90.19 222 GLY A N 1
ATOM 1677 C CA . GLY A 1 222 ? -16.570 -2.699 -10.671 1.00 90.19 222 GLY A CA 1
ATOM 1678 C C . GLY A 1 222 ? -15.812 -2.485 -9.367 1.00 90.19 222 GLY A C 1
ATOM 1679 O O . GLY A 1 222 ? -14.578 -2.555 -9.390 1.00 90.19 222 GLY A O 1
ATOM 1680 N N . ASN A 1 223 ? -16.488 -2.245 -8.248 1.00 92.94 223 ASN A N 1
ATOM 1681 C CA . ASN A 1 223 ? -15.819 -2.061 -6.969 1.00 92.94 223 ASN A CA 1
ATOM 1682 C C . ASN A 1 223 ? -15.205 -3.379 -6.488 1.00 92.94 223 ASN A C 1
ATOM 1684 O O . ASN A 1 223 ? -15.589 -4.476 -6.914 1.00 92.94 223 ASN A O 1
ATOM 1688 N N . ILE A 1 224 ? -14.226 -3.270 -5.591 1.00 91.06 224 ILE A N 1
ATOM 1689 C CA . ILE A 1 224 ? -13.757 -4.430 -4.829 1.00 91.06 224 ILE A CA 1
ATOM 1690 C C . ILE A 1 224 ? -14.974 -4.996 -4.082 1.00 91.06 224 ILE A C 1
ATOM 1692 O O . ILE A 1 224 ? -15.688 -4.224 -3.439 1.00 91.06 224 ILE A O 1
ATOM 1696 N N . PRO A 1 225 ? -15.263 -6.304 -4.198 1.00 88.75 225 PRO A N 1
ATOM 1697 C CA . PRO A 1 225 ? -16.500 -6.849 -3.664 1.00 88.75 225 PRO A CA 1
ATOM 1698 C C . PRO A 1 225 ? -16.529 -6.697 -2.142 1.00 88.75 225 PRO A C 1
ATOM 1700 O O . PRO A 1 225 ? -15.533 -6.950 -1.461 1.00 88.75 225 PRO A O 1
ATOM 1703 N N . ALA A 1 226 ? -17.689 -6.319 -1.605 1.00 88.56 226 ALA A N 1
ATOM 1704 C CA . ALA A 1 226 ? -17.921 -6.199 -0.171 1.00 88.56 226 ALA A CA 1
ATOM 1705 C C . ALA A 1 226 ? -17.966 -7.587 0.499 1.00 88.56 226 ALA A C 1
ATOM 1707 O O . ALA A 1 226 ? -19.027 -8.111 0.827 1.00 88.56 226 ALA A O 1
ATOM 1708 N N . THR A 1 227 ? -16.799 -8.205 0.675 1.00 93.25 227 THR A N 1
ATOM 1709 C CA . THR A 1 227 ? -16.650 -9.462 1.421 1.00 93.25 227 THR A CA 1
ATOM 1710 C C . THR A 1 227 ? -16.503 -9.193 2.921 1.00 93.25 227 THR A C 1
ATOM 1712 O O . THR A 1 227 ? -16.368 -8.047 3.347 1.00 93.25 227 THR A O 1
ATOM 1715 N N 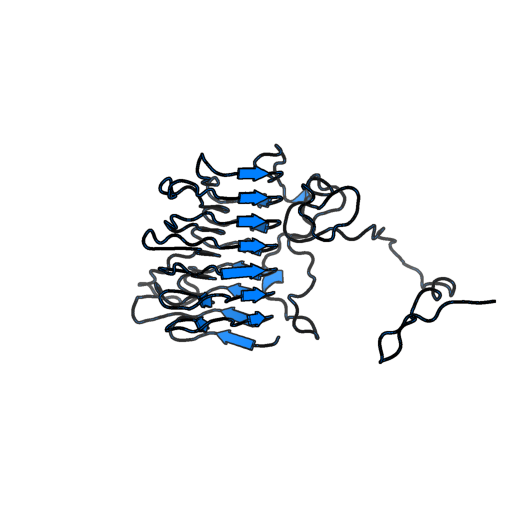. ILE A 1 228 ? -16.507 -10.257 3.725 1.00 97.00 228 ILE A N 1
ATOM 1716 C CA . ILE A 1 228 ? -16.271 -10.197 5.177 1.00 97.00 228 ILE A CA 1
ATOM 1717 C C . ILE A 1 228 ? -14.780 -10.196 5.562 1.00 97.00 228 ILE A C 1
ATOM 1719 O O . ILE A 1 228 ? -14.454 -10.136 6.748 1.00 97.00 228 ILE A O 1
ATOM 1723 N N . LEU A 1 229 ? -13.869 -10.289 4.587 1.00 98.44 229 LEU A N 1
ATOM 1724 C CA . LEU A 1 229 ? -12.425 -10.296 4.826 1.00 98.44 229 LEU A CA 1
ATOM 1725 C C . LEU A 1 229 ? -11.979 -8.971 5.461 1.00 98.44 229 LEU A C 1
ATOM 1727 O O . LEU A 1 229 ? -12.278 -7.904 4.934 1.00 98.44 229 LEU A O 1
ATOM 1731 N N . PHE A 1 230 ? -11.278 -9.060 6.595 1.00 98.31 230 PHE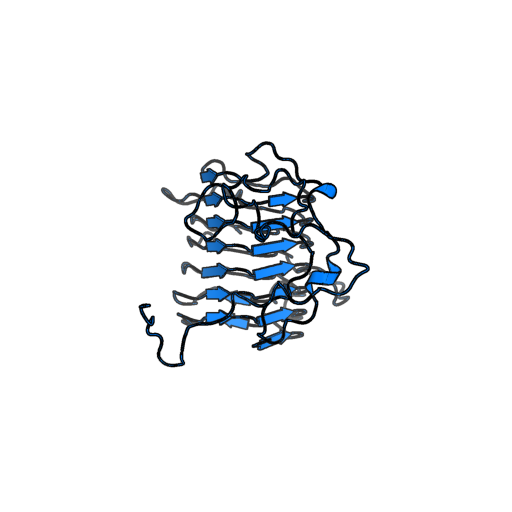 A N 1
ATOM 1732 C CA . PHE A 1 230 ? -10.782 -7.935 7.404 1.00 98.31 230 PHE A CA 1
ATOM 1733 C C . PHE A 1 230 ? -11.845 -6.983 7.971 1.00 98.31 230 PHE A C 1
ATOM 1735 O O . PHE A 1 230 ? -11.489 -5.989 8.598 1.00 98.31 230 PHE A O 1
ATOM 1742 N N . ARG A 1 231 ? -13.140 -7.286 7.830 1.00 98.12 231 ARG A N 1
ATOM 1743 C CA . ARG A 1 231 ? -14.191 -6.520 8.513 1.00 98.12 231 ARG A CA 1
ATOM 1744 C C . ARG A 1 231 ? -14.191 -6.836 9.997 1.00 98.12 231 ARG A C 1
ATOM 1746 O O . ARG A 1 231 ? -14.061 -8.003 10.368 1.00 98.12 231 ARG A O 1
ATOM 1753 N N . LEU A 1 232 ? -14.387 -5.823 10.834 1.00 98.19 232 LEU A N 1
ATOM 1754 C CA . LEU A 1 232 ? -14.410 -6.013 12.278 1.00 98.19 232 LEU A CA 1
ATOM 1755 C C . LEU A 1 232 ? -15.676 -6.750 12.736 1.00 98.19 232 LEU A C 1
ATOM 1757 O O . LEU A 1 232 ? -16.762 -6.580 12.173 1.00 98.19 232 LEU A O 1
ATOM 1761 N N . THR A 1 233 ? -15.549 -7.593 13.760 1.00 97.25 233 THR A N 1
ATOM 1762 C CA . THR A 1 233 ? -16.704 -8.119 14.496 1.00 97.25 233 THR A CA 1
ATOM 1763 C C . THR A 1 233 ? -17.268 -7.034 15.407 1.00 97.25 233 THR A C 1
ATOM 1765 O O . THR A 1 233 ? -16.536 -6.180 15.893 1.00 97.25 233 THR A O 1
ATOM 1768 N N . VAL A 1 234 ? -18.565 -7.103 15.715 1.00 94.75 234 VAL A N 1
ATOM 1769 C CA . VAL A 1 234 ? -19.249 -6.117 16.580 1.00 94.75 234 VAL A CA 1
ATOM 1770 C C . VAL A 1 234 ? -18.704 -6.047 18.013 1.00 94.75 234 VAL A C 1
ATOM 1772 O O . VAL A 1 234 ? -19.028 -5.125 18.750 1.00 94.75 234 VAL A O 1
ATOM 1775 N N . SER A 1 235 ? -17.914 -7.036 18.437 1.00 93.62 235 SER A N 1
ATOM 1776 C CA . SER A 1 235 ? -17.251 -7.064 19.746 1.00 93.62 235 SER A CA 1
ATOM 1777 C C . SER A 1 235 ? -15.827 -6.504 19.721 1.00 93.62 235 SER A C 1
ATOM 1779 O O . SER A 1 235 ? -15.176 -6.472 20.767 1.00 93.62 235 SER A O 1
ATOM 1781 N N . SER A 1 236 ? -15.317 -6.141 18.543 1.00 97.69 236 SER A N 1
ATOM 1782 C CA . SER A 1 236 ? -13.957 -5.644 18.375 1.00 97.69 236 SER A CA 1
ATOM 1783 C C . SER A 1 236 ? -13.761 -4.332 19.124 1.00 97.69 236 SER A C 1
ATOM 1785 O O . SER A 1 236 ? -14.562 -3.408 19.016 1.00 97.69 236 SER A O 1
ATOM 1787 N N . LYS A 1 237 ? -12.638 -4.222 19.837 1.00 96.81 237 LYS A N 1
ATOM 1788 C CA . LYS A 1 237 ? -12.218 -2.969 20.489 1.00 96.81 237 LYS A CA 1
ATOM 1789 C C . LYS A 1 237 ? -11.673 -1.933 19.506 1.00 96.81 237 LYS A C 1
ATOM 1791 O O . LYS A 1 237 ? -11.299 -0.848 19.929 1.00 96.81 237 LYS A O 1
ATOM 1796 N N . MET A 1 238 ? -11.549 -2.301 18.233 1.00 98.19 238 MET A N 1
ATOM 1797 C CA . MET A 1 238 ? -11.113 -1.406 17.166 1.00 98.19 238 MET A CA 1
ATOM 1798 C C . MET A 1 238 ? -12.278 -0.620 16.551 1.00 98.19 238 MET A C 1
ATOM 1800 O O . MET A 1 238 ? -12.016 0.262 15.740 1.00 98.19 238 MET A O 1
ATOM 1804 N N . ILE A 1 239 ? -13.523 -0.921 16.941 1.00 98.12 239 ILE A N 1
ATOM 1805 C CA . ILE A 1 239 ? -14.691 -0.099 16.608 1.00 98.12 239 ILE A CA 1
ATOM 1806 C C . ILE A 1 239 ? -14.660 1.181 17.443 1.00 98.12 239 ILE A C 1
ATOM 1808 O O . ILE A 1 239 ? -14.337 1.108 18.633 1.00 98.12 239 ILE A O 1
ATOM 1812 N N . ASP A 1 240 ? -14.996 2.326 16.844 1.00 97.56 240 ASP A N 1
ATOM 1813 C CA . ASP A 1 240 ? -15.064 3.631 17.521 1.00 97.56 240 ASP A CA 1
ATOM 1814 C C . ASP A 1 240 ? -13.749 4.042 18.231 1.00 97.56 240 ASP A C 1
ATOM 1816 O O . ASP A 1 240 ? -13.739 4.833 19.179 1.00 97.56 240 ASP A O 1
ATOM 1820 N N . ALA A 1 241 ? -12.612 3.478 17.813 1.00 98.00 241 ALA A N 1
ATOM 1821 C CA . ALA A 1 241 ? -11.314 3.656 18.474 1.00 98.00 241 ALA A CA 1
ATOM 1822 C C . ALA A 1 241 ? -10.364 4.599 17.719 1.00 98.00 241 ALA A C 1
ATOM 1824 O O . ALA A 1 241 ? -9.289 4.951 18.222 1.00 98.00 241 ALA A O 1
ATOM 1825 N N . GLY A 1 242 ? -10.731 4.993 16.504 1.00 98.19 242 GLY A N 1
ATOM 1826 C CA . GLY A 1 242 ? -9.976 5.896 15.657 1.00 98.19 242 GLY A CA 1
ATOM 1827 C C . GLY A 1 242 ? -10.066 7.347 16.109 1.00 98.19 242 GLY A C 1
ATOM 1828 O O . GLY A 1 242 ? -10.901 7.756 16.910 1.00 98.19 242 GLY A O 1
ATOM 1829 N N . ALA A 1 243 ? -9.167 8.158 15.576 1.00 97.81 243 ALA A N 1
ATOM 1830 C CA . ALA A 1 243 ? -9.279 9.598 15.627 1.00 97.81 243 ALA A CA 1
ATOM 1831 C C . ALA A 1 243 ? -10.101 10.112 14.445 1.00 97.81 243 ALA A C 1
ATOM 1833 O O . ALA A 1 243 ? -9.931 9.627 13.331 1.00 97.81 243 ALA A O 1
ATOM 1834 N N . ASP A 1 244 ? -10.911 11.147 14.656 1.00 97.69 244 ASP A N 1
ATOM 1835 C CA . ASP A 1 244 ? -11.559 11.860 13.554 1.00 97.69 244 ASP A CA 1
ATOM 1836 C C . ASP A 1 244 ? -10.493 12.523 12.658 1.00 97.69 244 ASP A C 1
ATOM 1838 O O . ASP A 1 244 ? -9.685 13.338 13.126 1.00 97.69 244 ASP A O 1
ATOM 1842 N N . LEU A 1 245 ? -10.463 12.109 11.388 1.00 96.00 245 LEU A N 1
ATOM 1843 C CA . LEU A 1 245 ? -9.583 12.623 10.331 1.00 96.00 245 LEU A CA 1
ATOM 1844 C C . LEU A 1 245 ? -10.359 13.456 9.292 1.00 96.00 245 LEU A C 1
ATOM 1846 O O . LEU A 1 245 ? -9.780 13.899 8.305 1.00 96.00 245 LEU A O 1
ATOM 1850 N N . GLY A 1 246 ? -11.664 13.675 9.498 1.00 96.12 246 GLY A N 1
ATOM 1851 C CA . GLY A 1 246 ? -12.549 14.377 8.565 1.00 96.12 246 GLY A CA 1
ATOM 1852 C C . GLY A 1 246 ? -13.171 13.501 7.471 1.00 96.12 246 GLY A C 1
ATOM 1853 O O . GLY A 1 246 ? -13.780 14.043 6.548 1.00 96.12 246 GLY A O 1
ATOM 1854 N N . TYR A 1 247 ? -13.026 12.174 7.553 1.00 93.88 247 TYR A N 1
ATOM 1855 C CA . TYR A 1 247 ? -13.733 11.214 6.695 1.00 93.88 247 TYR A CA 1
ATOM 1856 C C . TYR A 1 247 ? -15.083 10.819 7.306 1.00 93.88 247 TYR A C 1
ATOM 1858 O O . TYR A 1 247 ? -15.279 10.955 8.509 1.00 93.88 247 TYR A O 1
ATOM 1866 N N . ASP A 1 248 ? -16.000 10.303 6.487 1.00 93.62 248 ASP A N 1
ATOM 1867 C CA . ASP A 1 248 ? -17.271 9.769 6.979 1.00 93.62 248 ASP A CA 1
ATOM 1868 C C . ASP A 1 248 ? -17.034 8.519 7.848 1.00 93.62 248 ASP A C 1
ATOM 1870 O O . ASP A 1 248 ? -16.286 7.621 7.458 1.00 93.62 248 ASP A O 1
ATOM 1874 N N . TYR A 1 249 ? -17.704 8.455 8.999 1.00 95.50 249 TYR A N 1
ATOM 1875 C CA . TYR A 1 249 ? -17.673 7.324 9.930 1.00 95.50 249 TYR A CA 1
ATOM 1876 C C . TYR A 1 249 ? -19.042 7.091 10.572 1.00 95.50 249 TYR A C 1
ATOM 1878 O O . TYR A 1 249 ? -19.967 7.902 10.436 1.00 95.50 249 TYR A O 1
ATOM 1886 N N . VAL A 1 250 ? -19.181 5.966 11.267 1.00 94.00 250 VAL A N 1
ATOM 1887 C CA . VAL A 1 250 ? -20.406 5.577 11.962 1.00 94.00 250 VAL A CA 1
ATOM 1888 C C . VAL A 1 250 ? -20.110 5.415 13.445 1.00 94.00 250 VAL A C 1
ATOM 1890 O O . VAL A 1 250 ? -19.154 4.763 13.815 1.00 94.00 250 VAL A O 1
ATOM 1893 N N . GLY A 1 251 ? -20.982 5.953 14.300 1.00 94.56 251 GLY A N 1
ATOM 1894 C CA . GLY A 1 251 ? -20.824 5.841 15.748 1.00 94.56 251 GLY A CA 1
ATOM 1895 C C . GLY A 1 251 ? -20.266 7.118 16.366 1.00 94.56 251 GLY A C 1
ATOM 1896 O O . GLY A 1 251 ? -20.681 8.224 16.016 1.00 94.56 251 GLY A O 1
ATOM 1897 N N . SER A 1 252 ? -19.405 6.954 17.358 1.00 96.19 252 SER A N 1
ATOM 1898 C CA . SER A 1 252 ? -18.779 8.023 18.136 1.00 96.19 252 SER A CA 1
ATOM 1899 C C . SER A 1 252 ? -17.401 8.448 17.623 1.00 96.19 252 SER A C 1
ATOM 1901 O O . SER A 1 252 ? -16.997 9.577 17.904 1.00 96.19 252 SER A O 1
ATOM 1903 N N . ALA A 1 253 ? -16.706 7.592 16.872 1.00 97.06 253 ALA A N 1
ATOM 1904 C CA . ALA A 1 253 ? -15.450 7.892 16.188 1.00 97.06 253 ALA A CA 1
ATOM 1905 C C . ALA A 1 253 ? -15.229 6.897 15.027 1.00 97.06 253 ALA A C 1
ATOM 1907 O O . ALA A 1 253 ? -15.920 5.888 14.978 1.00 97.06 253 ALA A O 1
ATOM 1908 N N . PRO A 1 254 ? -14.276 7.131 14.107 1.00 97.94 254 PRO A N 1
ATOM 1909 C CA . PRO A 1 254 ? -13.941 6.142 13.084 1.00 97.94 254 PRO A CA 1
ATOM 1910 C C . PRO A 1 254 ? -13.477 4.814 13.674 1.00 97.94 254 PRO A C 1
ATOM 1912 O O . PRO A 1 254 ? -12.803 4.787 14.709 1.00 97.94 254 PRO A O 1
ATOM 1915 N N . ASP A 1 255 ? -13.722 3.723 12.963 1.00 98.50 255 ASP A N 1
ATOM 1916 C CA . ASP A 1 255 ? -13.081 2.452 13.270 1.00 98.50 255 ASP A CA 1
ATOM 1917 C C . ASP A 1 255 ? -11.594 2.488 12.878 1.00 98.50 255 ASP A C 1
ATOM 1919 O O . ASP A 1 255 ? -11.153 3.268 12.022 1.00 98.50 255 ASP A O 1
ATOM 1923 N N . LEU A 1 256 ? -10.782 1.627 13.501 1.00 98.62 256 LEU A N 1
ATOM 1924 C CA . LEU A 1 256 ? -9.439 1.377 12.979 1.00 98.62 256 LEU A CA 1
ATOM 1925 C C . LEU A 1 256 ? -9.512 0.542 11.701 1.00 98.62 256 LEU A C 1
ATOM 1927 O O . LEU A 1 256 ? -10.314 -0.383 11.572 1.00 98.62 256 LEU A O 1
ATOM 1931 N N . GLY A 1 257 ? -8.562 0.791 10.808 1.00 98.44 257 GLY A N 1
ATOM 1932 C CA . GLY A 1 257 ? -8.409 0.059 9.564 1.00 98.44 257 GLY A CA 1
ATOM 1933 C C . GLY A 1 257 ? -9.355 0.536 8.458 1.00 98.44 257 GLY A C 1
ATOM 1934 O O . GLY A 1 257 ? -9.985 1.585 8.568 1.00 98.44 257 GLY A O 1
ATOM 1935 N N . PRO A 1 258 ? -9.406 -0.210 7.344 1.00 97.75 258 PRO A N 1
ATOM 1936 C CA . PRO A 1 258 ? -9.954 0.296 6.082 1.00 97.75 258 PRO A CA 1
ATOM 1937 C C . PRO A 1 258 ? -11.463 0.153 5.932 1.00 97.75 258 PRO A C 1
ATOM 1939 O O . PRO A 1 258 ? -12.027 0.682 4.975 1.00 97.75 258 PRO A O 1
ATOM 1942 N N . PHE A 1 259 ? -12.116 -0.584 6.830 1.00 97.50 259 PHE A N 1
ATOM 1943 C CA . PHE A 1 259 ? -13.530 -0.913 6.716 1.00 97.50 259 PHE A CA 1
ATOM 1944 C C . PHE A 1 259 ? -14.274 -0.462 7.959 1.00 97.50 259 PHE A C 1
ATOM 1946 O O . PHE A 1 259 ? -14.215 -1.126 8.991 1.00 97.50 259 PHE A O 1
ATOM 1953 N N . GLU A 1 260 ? -15.023 0.621 7.803 1.00 96.06 260 GLU A N 1
ATOM 1954 C CA . GLU A 1 260 ? -15.972 1.078 8.804 1.00 96.06 260 GLU A CA 1
ATOM 1955 C C . GLU A 1 260 ? -17.072 0.030 9.022 1.00 96.06 260 GLU A C 1
ATOM 1957 O O . GLU A 1 260 ? -17.596 -0.571 8.070 1.00 96.06 260 GLU A O 1
ATOM 1962 N N . THR A 1 261 ? -17.436 -0.203 10.278 1.00 93.12 261 THR A N 1
ATOM 1963 C CA . THR A 1 261 ? -18.565 -1.048 10.637 1.00 93.12 261 THR A CA 1
ATOM 1964 C C . THR A 1 261 ? -19.877 -0.311 10.405 1.00 93.12 261 THR A C 1
ATOM 1966 O O . THR A 1 261 ? -20.105 0.820 10.824 1.00 93.12 261 THR A O 1
ATOM 1969 N N . GLU A 1 262 ? -20.790 -0.962 9.690 1.00 82.94 262 GLU A N 1
ATOM 1970 C CA . GLU A 1 262 ? -22.117 -0.401 9.463 1.00 82.94 262 GLU A CA 1
ATOM 1971 C C . GLU A 1 262 ? -22.947 -0.468 10.754 1.00 82.94 262 GLU A C 1
ATOM 1973 O O . GLU A 1 262 ? -22.910 -1.461 11.488 1.00 82.94 262 GLU A O 1
ATOM 1978 N N . SER A 1 263 ? -23.749 0.570 11.015 1.00 58.97 263 SER A N 1
ATOM 1979 C CA . SER A 1 263 ? -24.662 0.619 12.163 1.00 58.97 263 SER A CA 1
ATOM 1980 C C . SER A 1 263 ? -25.585 -0.604 12.191 1.00 58.97 263 SER A C 1
ATOM 1982 O O . SER A 1 263 ? -26.522 -0.705 11.404 1.00 58.97 263 SER A O 1
ATOM 1984 N N . GLY A 1 264 ? -25.350 -1.504 13.149 1.00 47.84 264 GLY A N 1
ATOM 1985 C CA . GLY A 1 264 ? -26.326 -2.459 13.666 1.00 47.84 264 GLY A CA 1
ATOM 1986 C C . GLY A 1 264 ? -27.061 -3.305 12.627 1.00 47.84 264 GLY A C 1
ATOM 1987 O O . GLY A 1 264 ? -28.282 -3.209 12.513 1.00 47.84 264 GLY A O 1
ATOM 1988 N N . THR A 1 265 ? -26.378 -4.262 11.993 1.00 33.62 265 THR A N 1
ATOM 1989 C CA . THR A 1 265 ? -27.094 -5.486 11.604 1.00 33.62 265 THR A CA 1
ATOM 1990 C C . THR A 1 265 ? -27.226 -6.348 12.853 1.00 33.62 265 THR A C 1
ATOM 1992 O O . THR A 1 265 ? -26.388 -7.198 13.148 1.00 33.62 265 THR A O 1
ATOM 1995 N N . THR A 1 266 ? -28.286 -6.124 13.631 1.00 32.66 266 THR A N 1
ATOM 1996 C CA . THR A 1 266 ? -28.807 -7.190 14.485 1.00 32.66 266 THR A CA 1
ATOM 1997 C C . THR A 1 266 ? -29.046 -8.380 13.562 1.00 32.66 266 THR A C 1
ATOM 1999 O O . THR A 1 266 ? -29.909 -8.306 12.687 1.00 32.66 266 THR A O 1
ATOM 2002 N N . ILE A 1 267 ? -28.271 -9.459 13.699 1.00 32.53 267 ILE A N 1
ATOM 2003 C CA . ILE A 1 267 ? -28.595 -10.724 13.041 1.00 32.53 267 ILE A CA 1
ATOM 2004 C C . ILE A 1 267 ? -29.892 -11.214 13.686 1.00 32.53 267 ILE A C 1
ATOM 2006 O O . ILE A 1 267 ? -29.887 -11.966 14.657 1.00 32.53 267 ILE A O 1
ATOM 2010 N N . ILE A 1 268 ? -31.032 -10.757 13.170 1.00 32.62 268 ILE A N 1
ATOM 2011 C CA . ILE A 1 268 ? -32.277 -11.485 13.336 1.00 32.62 268 ILE A CA 1
ATOM 2012 C C . ILE A 1 268 ? -32.102 -12.723 12.463 1.00 32.62 268 ILE A C 1
ATOM 2014 O O . ILE A 1 268 ? -32.139 -12.639 11.235 1.00 32.62 268 ILE A O 1
ATOM 2018 N N . GLN A 1 269 ? -31.892 -13.877 13.101 1.00 34.66 269 GLN A N 1
ATOM 2019 C CA . GLN A 1 269 ? -32.206 -15.161 12.484 1.00 34.66 269 GLN A CA 1
ATOM 2020 C C . GLN A 1 269 ? -33.677 -15.107 12.056 1.00 34.66 269 GLN A C 1
ATOM 2022 O O . GLN A 1 269 ? -34.577 -15.352 12.854 1.00 34.66 269 GLN A O 1
ATOM 2027 N N . SER A 1 270 ? -33.944 -14.729 10.808 1.00 33.16 270 SER A N 1
ATOM 2028 C CA . SER A 1 270 ? -35.293 -14.753 10.259 1.00 33.16 270 SER A CA 1
ATOM 2029 C C . SER A 1 270 ? -35.513 -16.088 9.554 1.00 33.16 270 SER A C 1
ATOM 2031 O O . SER A 1 270 ? -35.388 -16.220 8.342 1.00 33.16 270 SER A O 1
ATOM 2033 N N . GLN A 1 271 ? -35.952 -17.088 10.319 1.00 37.09 271 GLN A N 1
ATOM 2034 C CA . GLN A 1 271 ? -37.149 -17.780 9.857 1.00 37.09 271 GLN A CA 1
ATOM 2035 C C . GLN A 1 271 ? -38.325 -16.860 10.171 1.00 37.09 271 GLN A C 1
ATOM 2037 O O . GLN A 1 271 ? -38.843 -16.887 11.279 1.00 37.09 271 GLN A O 1
ATOM 2042 N N . GLN A 1 272 ? -38.675 -16.001 9.213 1.00 33.81 272 GLN A N 1
ATOM 2043 C CA . GLN A 1 272 ? -40.043 -15.610 8.852 1.00 33.81 272 GLN A CA 1
ATOM 2044 C C . GLN A 1 272 ? -40.014 -14.351 7.983 1.00 33.81 272 GLN A C 1
ATOM 2046 O O . GLN A 1 272 ? -39.310 -13.380 8.247 1.00 33.81 272 GLN A O 1
ATOM 2051 N N . SER A 1 273 ? -40.794 -14.422 6.910 1.00 31.34 273 SER A N 1
ATOM 2052 C CA . SER A 1 273 ? -40.973 -13.419 5.866 1.00 31.34 273 SER A CA 1
ATOM 2053 C C . SER A 1 273 ? -41.386 -12.051 6.439 1.00 31.34 273 SER A C 1
ATOM 2055 O O . SER A 1 273 ? -42.213 -12.014 7.354 1.00 31.34 273 SER A O 1
ATOM 2057 N N . PRO A 1 274 ? -40.901 -10.914 5.904 1.00 34.22 274 PRO A N 1
ATOM 2058 C CA . PRO A 1 274 ? -41.270 -9.610 6.444 1.00 34.22 274 PRO A CA 1
ATOM 2059 C C . PRO A 1 274 ? -42.728 -9.260 6.125 1.00 34.22 274 PRO A C 1
ATOM 2061 O O . PRO A 1 274 ? -43.157 -9.296 4.970 1.00 34.22 274 PRO A O 1
ATOM 2064 N N . SER A 1 275 ? -43.478 -8.867 7.155 1.00 36.47 275 SER A N 1
ATOM 2065 C CA . SER A 1 275 ? -44.789 -8.233 7.016 1.00 36.47 275 SER A CA 1
ATOM 2066 C C . SER A 1 275 ? -44.650 -6.771 6.556 1.00 36.47 275 SER A C 1
ATOM 2068 O O . SER A 1 275 ? -43.650 -6.097 6.808 1.00 36.47 275 SER A O 1
ATOM 2070 N N . ALA A 1 276 ? -45.671 -6.286 5.848 1.00 36.88 276 ALA A N 1
ATOM 2071 C CA . ALA A 1 276 ? -45.692 -5.104 4.980 1.00 36.88 276 ALA A CA 1
ATOM 2072 C C . ALA A 1 276 ? -45.561 -3.709 5.649 1.00 36.88 276 ALA A C 1
ATOM 2074 O O . ALA A 1 276 ? -46.196 -2.757 5.202 1.00 36.88 276 ALA A O 1
ATOM 2075 N N . LYS A 1 277 ? -44.742 -3.532 6.695 1.00 35.56 277 LYS A N 1
ATOM 2076 C CA . LYS A 1 277 ? -44.566 -2.229 7.378 1.00 35.56 277 LYS A CA 1
ATOM 2077 C C . LYS A 1 277 ? -43.178 -1.581 7.269 1.00 35.56 277 LYS A C 1
ATOM 2079 O O . LYS A 1 277 ? -42.976 -0.525 7.855 1.00 35.56 277 LYS A O 1
ATOM 2084 N N . ALA A 1 278 ? -42.258 -2.128 6.472 1.00 32.97 278 ALA A N 1
ATOM 2085 C CA . ALA A 1 278 ? -40.927 -1.536 6.244 1.00 32.97 278 ALA A CA 1
ATOM 2086 C C . ALA A 1 278 ? -40.762 -0.814 4.885 1.00 32.97 278 ALA A C 1
ATOM 2088 O O . ALA A 1 278 ? -39.661 -0.414 4.520 1.00 32.97 278 ALA A O 1
ATOM 2089 N N . LEU A 1 279 ? -41.845 -0.607 4.129 1.00 34.09 279 LEU A N 1
ATOM 2090 C CA . LEU A 1 279 ? -41.834 0.134 2.861 1.00 34.09 279 LEU A CA 1
ATOM 2091 C C . LEU A 1 279 ? -42.282 1.587 3.067 1.00 34.09 279 LEU A C 1
ATOM 2093 O O . LEU A 1 279 ? -43.319 2.005 2.566 1.00 34.09 279 LEU A O 1
ATOM 2097 N N . GLN A 1 280 ? -41.509 2.376 3.814 1.00 37.06 280 GLN A N 1
ATOM 2098 C CA . GLN A 1 280 ? -41.642 3.835 3.756 1.00 37.06 280 GLN A CA 1
ATOM 2099 C C . GLN A 1 280 ? -40.374 4.534 4.252 1.00 37.06 280 GLN A C 1
ATOM 2101 O O . GLN A 1 280 ? -40.298 4.991 5.384 1.00 37.06 280 GLN A O 1
ATOM 2106 N N . LYS A 1 281 ? -39.359 4.589 3.386 1.00 35.91 281 LYS A N 1
ATOM 2107 C CA . LYS A 1 281 ? -38.343 5.657 3.311 1.00 35.91 281 LYS A CA 1
ATOM 2108 C C . LYS A 1 281 ? -37.436 5.371 2.115 1.00 35.91 281 LYS A C 1
ATOM 2110 O O . LYS A 1 281 ? -36.274 5.015 2.250 1.00 35.91 281 LYS A O 1
ATOM 2115 N N . LEU A 1 282 ? -37.991 5.493 0.912 1.00 34.53 282 LEU A N 1
ATOM 2116 C CA . LEU A 1 282 ? -37.184 5.526 -0.300 1.00 34.53 282 LEU A CA 1
ATOM 2117 C C . LEU A 1 282 ? -37.737 6.565 -1.277 1.00 34.53 282 LEU A C 1
ATOM 2119 O O . LEU A 1 282 ? -38.882 6.471 -1.708 1.00 34.53 282 LEU A O 1
ATOM 2123 N N . ARG A 1 283 ? -36.818 7.463 -1.662 1.00 40.03 283 ARG A N 1
ATOM 2124 C CA . ARG A 1 283 ? -36.782 8.374 -2.821 1.00 40.03 283 ARG A CA 1
ATOM 2125 C C . ARG A 1 283 ? -37.432 9.748 -2.676 1.00 40.03 283 ARG A C 1
ATOM 2127 O O . ARG A 1 283 ? -38.646 9.836 -2.648 1.00 40.03 283 ARG A O 1
ATOM 2134 N N . TYR A 1 284 ? -36.596 10.790 -2.798 1.00 33.28 284 TYR A N 1
ATOM 2135 C CA . TYR A 1 284 ? -36.900 12.012 -3.563 1.00 33.28 284 TYR A CA 1
ATOM 2136 C C . TYR A 1 284 ? -35.617 12.680 -4.098 1.00 33.28 284 TYR A C 1
ATOM 2138 O O . TYR A 1 284 ? -35.037 13.526 -3.430 1.00 33.28 284 TYR A O 1
ATOM 2146 N N . TYR A 1 285 ? -35.212 12.337 -5.324 1.00 36.31 285 TYR A N 1
ATOM 2147 C CA . TYR A 1 285 ? -34.464 13.213 -6.240 1.00 36.31 285 TYR A CA 1
ATOM 2148 C C . TYR A 1 285 ? -34.911 12.872 -7.669 1.00 36.31 285 TYR A C 1
ATOM 2150 O O . TYR A 1 285 ? -35.021 11.693 -8.007 1.00 36.31 285 TYR A O 1
ATOM 2158 N N . ASN A 1 286 ? -35.206 13.880 -8.496 1.00 43.84 286 ASN A N 1
ATOM 2159 C CA . ASN A 1 286 ? -35.385 13.688 -9.939 1.00 43.84 286 ASN A CA 1
ATOM 2160 C C . ASN A 1 286 ? -34.074 14.005 -10.684 1.00 43.84 286 ASN A C 1
ATOM 2162 O O . ASN A 1 286 ? -33.156 14.593 -10.110 1.00 43.84 286 ASN A O 1
ATOM 2166 N N . LEU A 1 287 ? -34.011 13.617 -11.962 1.00 40.81 287 LEU A N 1
ATOM 2167 C CA . LEU A 1 287 ? -32.840 13.647 -12.859 1.00 40.81 287 LEU A CA 1
ATOM 2168 C C . LEU A 1 287 ? -32.180 15.029 -13.092 1.00 40.81 287 LEU A C 1
ATOM 2170 O O . LEU A 1 287 ? -31.284 15.130 -13.921 1.00 40.81 287 LEU A O 1
ATOM 2174 N N . LEU A 1 288 ? -32.575 16.086 -12.374 1.00 45.56 288 LEU A N 1
ATOM 2175 C CA . LEU A 1 288 ? -31.953 17.417 -12.439 1.00 45.56 288 LEU A CA 1
ATOM 2176 C C . LEU A 1 288 ? -31.560 18.000 -11.063 1.00 45.56 288 LEU A C 1
ATOM 2178 O O . LEU A 1 288 ? -31.261 19.187 -10.961 1.00 45.56 288 LEU A O 1
ATOM 2182 N N . GLY A 1 289 ? -31.528 17.191 -9.997 1.00 41.69 289 GLY A N 1
ATOM 2183 C CA . GLY A 1 289 ? -30.777 17.529 -8.776 1.00 41.69 289 GLY A CA 1
ATOM 2184 C C . GLY A 1 289 ? -31.291 18.708 -7.934 1.00 41.69 289 GLY A C 1
ATOM 2185 O O . GLY A 1 289 ? -30.503 19.315 -7.214 1.00 41.69 289 GLY A O 1
ATOM 2186 N N . LYS A 1 290 ? -32.590 19.043 -7.959 1.00 38.94 290 LYS A N 1
ATOM 2187 C CA . LYS A 1 290 ? -33.169 20.042 -7.031 1.00 38.94 290 LYS A CA 1
ATOM 2188 C C . LYS A 1 290 ? -34.086 19.414 -5.978 1.00 38.94 290 LYS A C 1
ATOM 2190 O O . LYS A 1 290 ? -34.910 18.554 -6.281 1.00 38.94 290 LYS A O 1
ATOM 2195 N N . ARG A 1 291 ? -33.931 19.878 -4.731 1.00 40.12 291 ARG A N 1
ATOM 2196 C CA . ARG A 1 291 ? -34.705 19.479 -3.541 1.00 40.12 291 ARG A CA 1
ATOM 2197 C C . ARG A 1 291 ? -36.106 20.100 -3.610 1.00 40.12 291 ARG A C 1
ATOM 2199 O O . ARG A 1 291 ? -36.217 21.318 -3.721 1.00 40.12 291 ARG A O 1
ATOM 2206 N N . ILE A 1 292 ? -37.161 19.289 -3.538 1.00 45.72 292 ILE A N 1
ATOM 2207 C CA . ILE A 1 292 ? -38.546 19.780 -3.459 1.00 45.72 292 ILE A CA 1
ATOM 2208 C C . ILE A 1 292 ? -38.853 20.052 -1.978 1.00 45.72 292 ILE A C 1
ATOM 2210 O O . ILE A 1 292 ? -38.715 19.155 -1.148 1.00 45.72 292 ILE A O 1
ATOM 2214 N N . GLN A 1 293 ? -39.183 21.301 -1.632 1.00 43.16 293 GLN A N 1
ATOM 2215 C CA . GLN A 1 293 ? -39.658 21.678 -0.296 1.00 43.16 293 GLN A CA 1
ATOM 2216 C C . GLN A 1 293 ? -41.125 21.259 -0.119 1.00 43.16 293 GLN A C 1
ATOM 2218 O O . GLN A 1 293 ? -41.933 21.424 -1.030 1.00 43.16 293 GLN A O 1
ATOM 2223 N N . ASN A 1 294 ? -41.451 20.730 1.061 1.00 44.16 294 ASN A N 1
ATOM 2224 C CA . ASN A 1 294 ? -42.803 20.326 1.450 1.00 44.16 294 ASN A CA 1
ATOM 2225 C C . ASN A 1 294 ? -43.693 21.534 1.776 1.00 44.16 294 ASN A C 1
ATOM 2227 O O . ASN A 1 294 ? -43.231 22.436 2.474 1.00 44.16 294 ASN A O 1
ATOM 2231 N N . ALA A 1 295 ? -44.970 21.467 1.383 1.00 33.47 295 ALA A N 1
ATOM 2232 C CA . ALA A 1 295 ? -46.157 21.789 2.199 1.00 33.47 295 ALA A CA 1
ATOM 2233 C C . ALA A 1 295 ? -47.447 21.572 1.373 1.00 33.47 295 ALA A C 1
ATOM 2235 O O . ALA A 1 295 ? -47.373 21.646 0.142 1.00 33.47 295 ALA A O 1
ATOM 2236 N N . PRO A 1 296 ? -48.634 21.436 1.996 1.00 38.62 296 PRO A N 1
ATOM 2237 C CA . PRO A 1 296 ? -48.944 21.126 3.397 1.00 38.62 296 PRO A CA 1
ATOM 2238 C C . PRO A 1 296 ? -49.329 19.654 3.634 1.00 38.62 296 PRO A C 1
ATOM 2240 O O . PRO A 1 296 ? -49.860 19.004 2.706 1.00 38.62 296 PRO A O 1
#

Sequence (296 aa):
MDCAFFENRNTGLEINKGGNHTLVKRCDSYRNYDPKKGGSMADGFGPKETQGAGNKFVQCRAWENSDDGFDAYESPETVVIEDSWAFRNGVNVFGYTTFTGNGNGFKMGGNYIQANHTLLRCVAFDNPAKGFDENNNTGGITIEQSIGYANGINFGMGGDNLNAGQSHTFSNNISYAGLSSNGIADNSTEKNNSWNLGITPSKADFQSLDTTLATATRDADGNIPATILFRLTVSSKMIDAGADLGYDYVGSAPDLGPFETESGTTIIQSQQSPSAKALQKLRYYNLLGKRIQNAP

pLDDT: mean 90.27, std 19.31, range [31.34, 99.0]

Foldseek 3Di:
DPEEFEPAQAAREAAADAAELDEAELYEFAHHAHPVQQQAGYEPYHPEAHYDENAEYYQYEAEHRLAEHYAHENDQYEYEYELYEFEHHNPPPVPDPSRDHHFERHHNYYDLHAHAYEYELYEFEHGQAERAHPHNHQAAYEYEQAEFYAYLADAAAAPQRHDPPHAYEYFLAEYANHVDYHRHHPRHHYFQYCVVVVNHDDPQQFPDCPCVLQPPQADPVSHRDPDSHRPTDPPHPQAQRTDDPPDDADDNHAGRHNDGDDPDPPPPPDPDDDDDDPPPDDDDDDPPGDDDDDDD

Radius of gyration: 20.6 Å; chains: 1; bounding box: 66×44×43 Å